Protein AF-A0A662P876-F1 (afdb_monomer_lite)

Sequence (263 aa):
MKDHISAIRQDYERQLATLKQAKESEEEARALAERDFVRLTTEVMEAKATFEGRSPAEAARTVEDIMGSHLWKALSEQVKSYLTTAEQIYTVLLTEGEERPDYSLVGMELCKALEAEINRILVEPFCRYLNGNKGEFLKINQTGENRGRPSYFTYLAMVVDRKNFPEVTSLTLGQYHFILKRTLEGEYALKEYSNFLDEVCSASNVTIGSSFLKKLETVTKKYRNTIAHQSAMNREEFDHMRKLIFGGEEALLNSMISTHKSS

Structure (mmCIF, N/CA/C/O backbone):
data_AF-A0A662P876-F1
#
_entry.id   AF-A0A662P876-F1
#
loop_
_atom_site.group_PDB
_atom_site.id
_atom_site.type_symbol
_atom_site.label_atom_id
_atom_site.label_alt_id
_atom_site.label_comp_id
_atom_site.label_asym_id
_atom_site.label_entity_id
_atom_site.label_seq_id
_atom_site.pdbx_PDB_ins_code
_atom_site.Cartn_x
_atom_site.Cartn_y
_atom_site.Cartn_z
_atom_site.occupancy
_atom_site.B_iso_or_equiv
_atom_site.auth_seq_id
_atom_site.auth_comp_id
_atom_site.auth_asym_id
_atom_site.auth_atom_id
_atom_site.pdbx_PDB_model_num
ATOM 1 N N . MET A 1 1 ? -3.471 49.674 32.781 1.00 48.75 1 MET A N 1
ATOM 2 C CA . MET A 1 1 ? -4.644 49.028 32.137 1.00 48.75 1 MET A CA 1
ATOM 3 C C . MET A 1 1 ? -4.605 49.144 30.608 1.00 48.75 1 MET A C 1
ATOM 5 O O . MET A 1 1 ? -4.758 48.122 29.958 1.00 48.75 1 MET A O 1
ATOM 9 N N . LYS A 1 2 ? -4.314 50.322 30.021 1.00 50.22 2 LYS A N 1
ATOM 10 C CA . LYS A 1 2 ? -4.110 50.473 28.560 1.00 50.22 2 LYS A CA 1
ATOM 11 C C . LYS A 1 2 ? -2.922 49.664 28.000 1.00 50.22 2 LYS A C 1
ATOM 13 O O . LYS A 1 2 ? -3.072 49.042 26.955 1.00 50.22 2 LYS A O 1
ATOM 18 N N . ASP A 1 3 ? -1.806 49.582 28.725 1.00 54.81 3 ASP A N 1
ATOM 19 C CA . ASP A 1 3 ? -0.600 48.880 28.236 1.00 54.81 3 ASP A CA 1
ATOM 20 C C . ASP A 1 3 ? -0.749 47.354 28.204 1.00 54.81 3 ASP A C 1
ATOM 22 O O . ASP A 1 3 ? -0.220 46.687 27.320 1.00 54.81 3 ASP A O 1
ATOM 26 N N . HIS A 1 4 ? -1.544 46.798 29.121 1.00 41.62 4 HIS A N 1
ATOM 27 C CA . HIS A 1 4 ? -1.803 45.359 29.182 1.00 41.62 4 HIS A CA 1
ATOM 28 C C . HIS A 1 4 ? -2.693 44.892 28.020 1.00 41.62 4 HIS A C 1
ATOM 30 O O . HIS A 1 4 ? -2.435 43.860 27.411 1.00 41.62 4 HIS A O 1
ATOM 36 N N . ILE A 1 5 ? -3.689 45.703 27.646 1.00 49.78 5 ILE A N 1
ATOM 37 C CA . ILE A 1 5 ? -4.560 45.440 26.490 1.00 49.78 5 ILE A CA 1
ATOM 38 C C . ILE A 1 5 ? -3.773 45.555 25.174 1.00 49.78 5 ILE A C 1
ATOM 40 O O . ILE A 1 5 ? -4.002 44.773 24.255 1.00 49.78 5 ILE A O 1
ATOM 44 N N . SER A 1 6 ? -2.816 46.486 25.089 1.00 59.62 6 SER A N 1
ATOM 45 C CA . SER A 1 6 ? -1.930 46.629 23.925 1.00 59.62 6 SER A CA 1
ATOM 46 C C . SER A 1 6 ? -1.015 45.411 23.738 1.00 59.62 6 SER A C 1
ATOM 48 O O . SER A 1 6 ? -0.908 44.882 22.632 1.00 59.62 6 SER A O 1
ATOM 50 N N . ALA A 1 7 ? -0.421 44.911 24.828 1.00 59.97 7 ALA A N 1
ATOM 51 C CA . ALA A 1 7 ? 0.435 43.725 24.803 1.00 59.97 7 ALA A CA 1
ATOM 52 C C . ALA A 1 7 ? -0.332 42.455 24.396 1.00 59.97 7 ALA A C 1
ATOM 54 O O . ALA A 1 7 ? 0.147 41.688 23.564 1.00 59.97 7 ALA A O 1
ATOM 55 N N . ILE A 1 8 ? -1.553 42.272 24.914 1.00 56.12 8 ILE A N 1
ATOM 56 C CA . ILE A 1 8 ? -2.432 41.157 24.527 1.00 56.12 8 ILE A CA 1
ATOM 57 C C . ILE A 1 8 ? -2.781 41.233 23.036 1.00 56.12 8 ILE A C 1
ATOM 59 O O . ILE A 1 8 ? -2.779 40.218 22.345 1.00 56.12 8 ILE A O 1
ATOM 63 N N . ARG A 1 9 ? -3.045 42.435 22.513 1.00 57.75 9 ARG A N 1
ATOM 64 C CA . ARG A 1 9 ? -3.394 42.632 21.102 1.00 57.75 9 ARG A CA 1
ATOM 65 C C . ARG A 1 9 ? -2.226 42.316 20.164 1.00 57.75 9 ARG A C 1
ATOM 67 O O . ARG A 1 9 ? -2.436 41.649 19.158 1.00 57.75 9 ARG A O 1
ATOM 74 N N . GLN A 1 10 ? -1.007 42.721 20.523 1.00 68.81 10 GLN A N 1
ATOM 75 C CA . GLN A 1 10 ? 0.201 42.390 19.757 1.00 68.81 10 GLN A CA 1
ATOM 76 C C . GLN A 1 10 ? 0.523 40.892 19.769 1.00 68.81 10 GLN A C 1
ATOM 78 O O . GLN A 1 10 ? 0.950 40.351 18.748 1.00 68.81 10 GLN A O 1
ATOM 83 N N . ASP A 1 11 ? 0.316 40.214 20.899 1.00 67.06 11 ASP A N 1
ATOM 84 C CA . ASP A 1 11 ? 0.520 38.765 20.986 1.00 67.06 11 ASP A CA 1
ATOM 85 C C . ASP A 1 11 ? -0.506 38.006 20.130 1.00 67.06 11 ASP A C 1
ATOM 87 O O . ASP A 1 11 ? -0.157 37.103 19.369 1.00 67.06 11 ASP A O 1
ATOM 91 N N . TYR A 1 12 ? -1.762 38.458 20.146 1.00 54.19 12 TYR A N 1
ATOM 92 C CA . TYR A 1 12 ? -2.828 37.896 19.318 1.00 54.19 12 TYR A CA 1
ATOM 93 C C . TYR A 1 12 ? -2.579 38.098 17.813 1.00 54.19 12 TYR A C 1
ATOM 95 O O . TYR A 1 12 ? -2.787 37.189 17.009 1.00 54.19 12 TYR A O 1
ATOM 103 N N . GLU A 1 13 ? -2.084 39.274 17.418 1.00 71.06 13 GLU A N 1
ATOM 104 C CA . GLU A 1 13 ? -1.706 39.570 16.031 1.00 71.06 13 GLU A CA 1
ATOM 105 C C . GLU A 1 13 ? -0.525 38.708 15.557 1.00 71.06 13 GLU A C 1
ATOM 107 O O . GLU A 1 13 ? -0.545 38.224 14.421 1.00 71.06 13 GLU A O 1
ATOM 112 N N . ARG A 1 14 ? 0.458 38.429 16.427 1.00 73.38 14 ARG A N 1
ATOM 113 C CA . ARG A 1 14 ? 1.539 37.475 16.124 1.00 73.38 14 ARG A CA 1
ATOM 114 C C . ARG A 1 14 ? 1.018 36.061 15.924 1.00 73.38 14 ARG A C 1
ATOM 116 O O . ARG A 1 14 ? 1.361 35.440 14.924 1.00 73.38 14 ARG A O 1
ATOM 123 N N . GLN A 1 15 ? 0.174 35.567 16.826 1.00 59.97 15 GLN A N 1
ATOM 124 C CA . GLN A 1 15 ? -0.386 34.217 16.721 1.00 59.97 15 GLN A CA 1
ATOM 125 C C . GLN A 1 15 ? -1.222 34.047 15.443 1.00 59.97 15 GLN A C 1
ATOM 127 O O . GLN A 1 15 ? -1.111 33.029 14.759 1.00 59.97 15 GLN A O 1
ATOM 132 N N . LEU A 1 16 ? -2.000 35.067 15.063 1.00 57.34 16 LEU A N 1
ATOM 133 C CA . LEU A 1 16 ? -2.739 35.088 13.798 1.00 57.34 16 LEU A CA 1
ATOM 134 C C . LEU A 1 16 ? -1.817 35.075 12.574 1.00 57.34 16 LEU A C 1
ATOM 136 O O . LEU A 1 16 ? -2.132 34.401 11.592 1.00 57.34 16 LEU A O 1
ATOM 140 N N . ALA A 1 17 ? -0.694 35.793 12.615 1.00 70.56 17 ALA A N 1
ATOM 141 C CA . ALA A 1 17 ? 0.291 35.771 11.537 1.00 70.56 17 ALA A CA 1
ATOM 142 C C . ALA A 1 17 ? 0.932 34.382 11.394 1.00 70.56 17 ALA A C 1
ATOM 144 O O . ALA A 1 17 ? 0.985 33.851 10.287 1.00 70.56 17 ALA A O 1
ATOM 145 N N . THR A 1 18 ? 1.320 33.747 12.504 1.00 72.44 18 THR A N 1
ATOM 146 C CA . THR A 1 18 ? 1.886 32.388 12.504 1.00 72.44 18 THR A CA 1
ATOM 147 C C . THR A 1 18 ? 0.893 31.352 11.969 1.00 72.44 18 THR A C 1
ATOM 149 O O . THR A 1 18 ? 1.264 30.494 11.172 1.00 72.44 18 THR A O 1
ATOM 152 N N . LEU A 1 19 ? -0.386 31.451 12.346 1.00 53.31 19 LEU A N 1
ATOM 153 C CA . LEU A 1 19 ? -1.440 30.553 11.859 1.00 53.31 19 LEU A CA 1
ATOM 154 C C . LEU A 1 19 ? -1.731 30.726 10.364 1.00 53.31 19 LEU A C 1
ATOM 156 O O . LEU A 1 19 ? -1.982 29.738 9.675 1.00 53.31 19 LEU A O 1
ATOM 160 N N . LYS A 1 20 ? -1.698 31.961 9.852 1.00 63.50 20 LYS A N 1
ATOM 161 C CA . LYS A 1 20 ? -1.848 32.223 8.412 1.00 63.50 20 LYS A CA 1
ATOM 162 C C . LYS A 1 20 ? -0.691 31.628 7.619 1.00 63.50 20 LYS A C 1
ATOM 164 O O . LYS A 1 20 ? -0.937 30.920 6.652 1.00 63.50 20 LYS A O 1
ATOM 169 N N . GLN A 1 21 ? 0.533 31.826 8.096 1.00 70.69 21 GLN A N 1
ATOM 170 C CA . GLN A 1 21 ? 1.737 31.317 7.447 1.00 70.69 21 GLN A CA 1
ATOM 171 C C . GLN A 1 21 ? 1.781 29.779 7.432 1.00 70.69 21 GLN A C 1
ATOM 173 O O . GLN A 1 21 ? 2.143 29.173 6.427 1.00 70.69 21 GLN A O 1
ATOM 178 N N . ALA A 1 22 ? 1.335 29.132 8.516 1.00 57.97 22 ALA A N 1
ATOM 179 C CA . ALA A 1 22 ? 1.193 27.677 8.567 1.00 57.97 22 ALA A CA 1
ATOM 180 C C . ALA A 1 22 ? 0.131 27.156 7.579 1.00 57.97 22 ALA A C 1
ATOM 182 O O . ALA A 1 22 ? 0.349 26.143 6.921 1.00 57.97 22 ALA A O 1
ATOM 183 N N . LYS A 1 23 ? -0.997 27.866 7.438 1.00 58.56 23 LYS A N 1
ATOM 184 C CA . LYS A 1 23 ? -2.071 27.507 6.498 1.00 58.56 23 LYS A CA 1
ATOM 185 C C . LYS A 1 23 ? -1.647 27.682 5.036 1.00 58.56 23 LYS A C 1
ATOM 187 O O . LYS A 1 23 ? -1.977 26.835 4.215 1.00 58.56 23 LYS A O 1
ATOM 192 N N . GLU A 1 24 ? -0.923 28.753 4.724 1.00 68.31 24 GLU A N 1
ATOM 193 C CA . GLU A 1 24 ? -0.365 29.003 3.388 1.00 68.31 24 GLU A CA 1
ATOM 194 C C . GLU A 1 24 ? 0.653 27.919 3.009 1.00 68.31 24 GLU A C 1
ATOM 196 O O . GLU A 1 24 ? 0.563 27.353 1.925 1.00 68.31 24 GLU A O 1
ATOM 201 N N . SER A 1 25 ? 1.531 27.525 3.937 1.00 64.56 25 SER A N 1
ATOM 202 C CA . SER A 1 25 ? 2.481 26.424 3.719 1.00 64.56 25 SER A CA 1
ATOM 203 C C . SER A 1 25 ? 1.792 25.071 3.476 1.00 64.56 25 SER A C 1
ATOM 205 O O . SER A 1 25 ? 2.256 24.278 2.656 1.00 64.56 25 SER A O 1
ATOM 207 N N . GLU A 1 26 ? 0.676 24.799 4.156 1.00 58.94 26 GLU A N 1
ATOM 208 C CA . GLU A 1 26 ? -0.110 23.573 3.967 1.00 58.94 26 GLU A CA 1
ATOM 209 C C . GLU A 1 26 ? -0.858 23.566 2.619 1.00 58.94 26 GLU A C 1
ATOM 211 O O . GLU A 1 26 ? -0.918 22.537 1.940 1.00 58.94 26 GLU A O 1
ATOM 216 N N . GLU A 1 27 ? -1.385 24.718 2.192 1.00 58.53 27 GLU A N 1
ATOM 217 C CA . GLU A 1 27 ? -2.019 24.896 0.878 1.00 58.53 27 GLU A CA 1
ATOM 218 C C . GLU A 1 27 ? -1.001 24.785 -0.269 1.00 58.53 27 GLU A C 1
ATOM 220 O O . GLU A 1 27 ? -1.284 24.123 -1.269 1.00 58.53 27 GLU A O 1
ATOM 225 N N . GLU A 1 28 ? 0.206 25.332 -0.107 1.00 59.47 28 GLU A N 1
ATOM 226 C CA . GLU A 1 28 ? 1.309 25.189 -1.066 1.00 59.47 28 GLU A CA 1
ATOM 227 C C . GLU A 1 28 ? 1.786 23.737 -1.192 1.00 59.47 28 GLU A C 1
ATOM 229 O O . GLU A 1 28 ? 1.961 23.239 -2.306 1.00 59.47 28 GLU A O 1
ATOM 234 N N . ALA A 1 29 ? 1.940 23.022 -0.073 1.00 52.31 29 ALA A N 1
ATOM 235 C CA . ALA A 1 29 ? 2.315 21.609 -0.082 1.00 52.31 29 ALA A CA 1
ATOM 236 C C . ALA A 1 29 ? 1.253 20.739 -0.775 1.00 52.31 29 ALA A C 1
ATOM 238 O O . ALA A 1 29 ? 1.586 19.811 -1.518 1.00 52.31 29 ALA A O 1
ATOM 239 N N . ARG A 1 30 ? -0.032 21.057 -0.572 1.00 56.00 30 ARG A N 1
ATOM 240 C CA . ARG A 1 30 ? -1.145 20.370 -1.233 1.00 56.00 30 ARG A CA 1
ATOM 241 C C . ARG A 1 30 ? -1.182 20.655 -2.734 1.00 56.00 30 ARG A C 1
ATOM 243 O O . ARG A 1 30 ? -1.328 19.714 -3.509 1.00 56.00 30 ARG A O 1
ATOM 250 N N . ALA A 1 31 ? -0.992 21.910 -3.140 1.00 50.47 31 ALA A N 1
ATOM 251 C CA . ALA A 1 31 ? -0.936 22.304 -4.547 1.00 50.47 31 ALA A CA 1
ATOM 252 C C . ALA A 1 31 ? 0.266 21.681 -5.278 1.00 50.47 31 ALA A C 1
ATOM 254 O O . ALA A 1 31 ? 0.146 21.277 -6.435 1.00 50.47 31 ALA A O 1
ATOM 255 N N . LEU A 1 32 ? 1.413 21.557 -4.601 1.00 50.00 32 LEU A N 1
ATOM 256 C CA . LEU A 1 32 ? 2.589 20.870 -5.133 1.00 50.00 32 LEU A CA 1
ATOM 257 C C . LEU A 1 32 ? 2.310 19.375 -5.341 1.00 50.00 32 LEU A C 1
ATOM 259 O O . LEU A 1 32 ? 2.558 18.861 -6.427 1.00 50.00 32 LEU A O 1
ATOM 263 N N . ALA A 1 33 ? 1.705 18.706 -4.354 1.00 44.00 33 ALA A N 1
ATOM 264 C CA . ALA A 1 33 ? 1.337 17.294 -4.457 1.00 44.00 33 ALA A CA 1
ATOM 265 C C . ALA A 1 33 ? 0.290 17.024 -5.557 1.00 44.00 33 ALA A C 1
ATOM 267 O O . ALA A 1 33 ? 0.388 16.025 -6.267 1.00 44.00 33 ALA A O 1
ATOM 268 N N . GLU A 1 34 ? -0.691 17.915 -5.732 1.00 44.69 34 GLU A N 1
ATOM 269 C CA . GLU A 1 34 ? -1.668 17.845 -6.830 1.00 44.69 34 GLU A CA 1
ATOM 270 C C . GLU A 1 34 ? -0.995 18.030 -8.192 1.00 44.69 34 GLU A C 1
ATOM 272 O O . GLU A 1 34 ? -1.263 17.278 -9.128 1.00 44.69 34 GLU A O 1
ATOM 277 N N . ARG A 1 35 ? -0.073 18.989 -8.301 1.00 45.84 35 ARG A N 1
ATOM 278 C CA . ARG A 1 35 ? 0.684 19.239 -9.530 1.00 45.84 35 ARG A CA 1
ATOM 279 C C . ARG A 1 35 ? 1.612 18.073 -9.878 1.00 45.84 35 ARG A C 1
ATOM 281 O O . ARG A 1 35 ? 1.701 17.715 -11.051 1.00 45.84 35 ARG A O 1
ATOM 288 N N . ASP A 1 36 ? 2.244 17.461 -8.881 1.00 48.97 36 ASP A N 1
ATOM 289 C CA . ASP A 1 36 ? 3.082 16.271 -9.049 1.00 48.97 36 ASP A CA 1
ATOM 290 C C . ASP A 1 36 ? 2.248 15.052 -9.468 1.00 48.97 36 ASP A C 1
ATOM 292 O O . ASP A 1 36 ? 2.645 14.314 -10.370 1.00 48.97 36 ASP A O 1
ATOM 296 N N . PHE A 1 37 ? 1.057 14.869 -8.886 1.00 44.25 37 PHE A N 1
ATOM 297 C CA . PHE A 1 37 ? 0.120 13.818 -9.289 1.00 44.25 37 PHE A CA 1
ATOM 298 C C . PHE A 1 37 ? -0.364 14.006 -10.729 1.00 44.25 37 PHE A C 1
ATOM 300 O O . PHE A 1 37 ? -0.363 13.048 -11.504 1.00 44.25 37 PHE A O 1
ATOM 307 N N . VAL A 1 38 ? -0.745 15.229 -11.108 1.00 44.66 38 VAL A N 1
ATOM 308 C CA . VAL A 1 38 ? -1.169 15.551 -12.476 1.00 44.66 38 VAL A CA 1
ATOM 309 C C . VAL A 1 38 ? -0.020 15.326 -13.454 1.00 44.66 38 VAL A C 1
ATOM 311 O O . VAL A 1 38 ? -0.234 14.659 -14.457 1.00 44.66 38 VAL A O 1
ATOM 314 N N . ARG A 1 39 ? 1.204 15.779 -13.149 1.00 46.75 39 ARG A N 1
ATOM 315 C CA . ARG A 1 39 ? 2.372 15.557 -14.015 1.00 46.75 39 ARG A CA 1
ATOM 316 C C . ARG A 1 39 ? 2.651 14.067 -14.221 1.00 46.75 39 ARG A C 1
ATOM 318 O O . ARG A 1 39 ? 2.710 13.627 -15.360 1.00 46.75 39 ARG A O 1
ATOM 325 N N . LEU A 1 40 ? 2.736 13.290 -13.139 1.00 49.91 40 LEU A N 1
ATOM 326 C CA . LEU A 1 40 ? 2.970 11.842 -13.209 1.00 49.91 40 LEU A CA 1
ATOM 327 C C . LEU A 1 40 ? 1.848 11.112 -13.960 1.00 49.91 40 LEU A C 1
ATOM 329 O O . LEU A 1 40 ? 2.106 10.164 -14.692 1.00 49.91 40 LEU A O 1
ATOM 333 N N . THR A 1 41 ? 0.595 11.537 -13.792 1.00 48.38 41 THR A N 1
ATOM 334 C CA . THR A 1 41 ? -0.546 10.929 -14.493 1.00 48.38 41 THR A CA 1
ATOM 335 C C . THR A 1 41 ? -0.541 11.288 -15.978 1.00 48.38 41 THR A C 1
ATOM 337 O O . THR A 1 41 ? -0.811 10.419 -16.803 1.00 48.38 41 THR A O 1
ATOM 340 N N . THR A 1 42 ? -0.177 12.524 -16.327 1.00 43.38 42 THR A N 1
ATOM 341 C CA . THR A 1 42 ? -0.011 12.980 -17.712 1.00 43.38 42 THR A CA 1
ATOM 342 C C . THR A 1 42 ? 1.156 12.272 -18.392 1.00 43.38 42 THR A C 1
ATOM 344 O O . THR A 1 42 ? 0.956 11.733 -19.469 1.00 43.38 42 THR A O 1
ATOM 347 N N . GLU A 1 43 ? 2.316 12.148 -17.746 1.00 48.66 43 GLU A N 1
ATOM 348 C CA . GLU A 1 43 ? 3.467 11.397 -18.273 1.00 48.66 43 GLU A CA 1
ATOM 349 C C . GLU A 1 43 ? 3.124 9.909 -18.476 1.00 48.66 43 GLU A C 1
ATOM 351 O O . GLU A 1 43 ? 3.486 9.319 -19.492 1.00 48.66 43 GLU A O 1
ATOM 356 N N . VAL A 1 44 ? 2.345 9.302 -17.568 1.00 51.81 44 VAL A N 1
ATOM 357 C CA . VAL A 1 44 ? 1.832 7.928 -17.731 1.00 51.81 44 VAL A CA 1
ATOM 358 C C . VAL A 1 44 ? 0.828 7.826 -18.881 1.00 51.81 44 VAL A C 1
ATOM 360 O O . VAL A 1 44 ? 0.828 6.828 -19.599 1.00 51.81 44 VAL A O 1
ATOM 363 N N . MET A 1 45 ? -0.045 8.816 -19.065 1.00 47.97 45 MET A N 1
ATOM 364 C CA . MET A 1 45 ? -1.004 8.840 -20.173 1.00 47.97 45 MET A CA 1
ATOM 365 C C . MET A 1 45 ? -0.327 9.096 -21.522 1.00 47.97 45 MET A C 1
ATOM 367 O O . MET A 1 45 ? -0.712 8.472 -22.505 1.00 47.97 45 MET A O 1
ATOM 371 N N . GLU A 1 46 ? 0.681 9.963 -21.571 1.00 47.66 46 GLU A N 1
ATOM 372 C CA . GLU A 1 46 ? 1.470 10.277 -22.765 1.00 47.66 46 GLU A CA 1
ATOM 373 C C . GLU A 1 46 ? 2.357 9.101 -23.163 1.00 47.66 46 GLU A C 1
ATOM 375 O O . GLU A 1 46 ? 2.357 8.729 -24.335 1.00 47.66 46 GLU A O 1
ATOM 380 N N . ALA A 1 47 ? 2.998 8.438 -22.193 1.00 51.22 47 ALA A N 1
ATOM 381 C CA . ALA A 1 47 ? 3.638 7.148 -22.416 1.00 51.22 47 ALA A CA 1
ATOM 382 C C . ALA A 1 47 ? 2.602 6.139 -22.936 1.00 51.22 47 ALA A C 1
ATOM 384 O O . ALA A 1 47 ? 2.754 5.612 -24.022 1.00 51.22 47 ALA A O 1
ATOM 385 N N . LYS A 1 48 ? 1.455 5.943 -22.276 1.00 48.66 48 LYS A N 1
ATOM 386 C CA . LYS A 1 48 ? 0.404 5.040 -22.794 1.00 48.66 48 LYS A CA 1
ATOM 387 C C . LYS A 1 48 ? -0.092 5.387 -24.207 1.00 48.66 48 LYS A C 1
ATOM 389 O O . LYS A 1 48 ? -0.509 4.478 -24.921 1.00 48.66 48 LYS A O 1
ATOM 394 N N . ALA A 1 49 ? -0.065 6.655 -24.611 1.00 43.50 49 ALA A N 1
ATOM 395 C CA . ALA A 1 49 ? -0.503 7.107 -25.931 1.00 43.50 49 ALA A CA 1
ATOM 396 C C . ALA A 1 49 ? 0.545 6.877 -27.036 1.00 43.50 49 ALA A C 1
ATOM 398 O O . ALA A 1 49 ? 0.169 6.669 -28.186 1.00 43.50 49 ALA A O 1
ATOM 399 N N . THR A 1 50 ? 1.843 6.856 -26.717 1.00 47.81 50 THR A N 1
ATOM 400 C CA . THR A 1 50 ? 2.921 6.532 -27.676 1.00 47.81 50 THR A CA 1
ATOM 401 C C . THR A 1 50 ? 3.144 5.020 -27.862 1.00 47.81 50 THR A C 1
ATOM 403 O O . THR A 1 50 ? 3.967 4.605 -28.673 1.00 47.81 50 THR A O 1
ATOM 406 N N . PHE A 1 51 ? 2.385 4.179 -27.149 1.00 52.78 51 PHE A N 1
ATOM 407 C CA . PHE A 1 51 ? 2.654 2.754 -26.900 1.00 52.78 51 PHE A CA 1
ATOM 408 C C . PHE A 1 51 ? 1.997 1.732 -27.855 1.00 52.78 51 PHE A C 1
ATOM 410 O O . PHE A 1 51 ? 1.960 0.541 -27.536 1.00 52.78 51 PHE A O 1
ATOM 417 N N . GLU A 1 52 ? 1.512 2.118 -29.040 1.00 48.53 52 GLU A N 1
ATOM 418 C CA . GLU A 1 52 ? 0.799 1.208 -29.971 1.00 48.53 52 GLU A CA 1
ATOM 419 C C . GLU A 1 52 ? 1.666 0.085 -30.615 1.00 48.53 52 GLU A C 1
ATOM 421 O O . GLU A 1 52 ? 1.223 -0.597 -31.536 1.00 48.53 52 GLU A O 1
ATOM 426 N N . GLY A 1 53 ? 2.893 -0.164 -30.135 1.00 51.44 53 GLY A N 1
ATOM 427 C CA . GLY A 1 53 ? 3.861 -1.067 -30.778 1.00 51.44 53 GLY A CA 1
ATOM 428 C C . GLY A 1 53 ? 4.027 -2.489 -30.210 1.00 51.44 53 GLY A C 1
ATOM 429 O O . GLY A 1 53 ? 4.580 -3.338 -30.908 1.00 51.44 53 GLY A O 1
ATOM 430 N N . ARG A 1 54 ? 3.591 -2.800 -28.975 1.00 56.31 54 ARG A N 1
ATOM 431 C CA . ARG A 1 54 ? 3.697 -4.158 -28.375 1.00 56.31 54 ARG A CA 1
ATOM 432 C C . ARG A 1 54 ? 2.454 -4.525 -27.570 1.00 56.31 54 ARG A C 1
ATOM 434 O O . ARG A 1 54 ? 1.886 -3.677 -26.889 1.00 56.31 54 ARG A O 1
ATOM 441 N N . SER A 1 55 ? 2.023 -5.786 -27.659 1.00 66.62 55 SER A N 1
ATOM 442 C CA . SER A 1 55 ? 0.724 -6.218 -27.132 1.00 66.62 55 SER A CA 1
ATOM 443 C C . SER A 1 55 ? 0.714 -6.225 -25.595 1.00 66.62 55 SER A C 1
ATOM 445 O O . SER A 1 55 ? 1.493 -6.970 -24.999 1.00 66.62 55 SER A O 1
ATOM 447 N N . PRO A 1 56 ? -0.213 -5.511 -24.927 1.00 76.19 56 PRO A N 1
ATOM 448 C CA . PRO A 1 56 ? -0.440 -5.627 -23.481 1.00 76.19 56 PRO A CA 1
ATOM 449 C C . PRO A 1 56 ? -0.628 -7.076 -23.001 1.00 76.19 56 PRO A C 1
ATOM 451 O O . PRO A 1 56 ? -0.329 -7.402 -21.855 1.00 76.19 56 PRO A O 1
ATOM 454 N N . ALA A 1 57 ? -1.074 -7.972 -23.889 1.00 83.12 57 ALA A N 1
ATOM 455 C CA . ALA A 1 57 ? -1.205 -9.394 -23.598 1.00 83.12 57 ALA A CA 1
ATOM 456 C C . ALA A 1 57 ? 0.144 -10.092 -23.350 1.00 83.12 57 ALA A C 1
ATOM 458 O O . ALA A 1 57 ? 0.199 -11.035 -22.568 1.00 83.12 57 ALA A O 1
ATOM 459 N N . GLU A 1 58 ? 1.232 -9.658 -23.992 1.00 85.56 58 GLU A N 1
ATOM 460 C CA . GLU A 1 58 ? 2.575 -10.203 -23.745 1.00 85.56 58 GLU A CA 1
ATOM 461 C C . GLU A 1 58 ? 3.095 -9.789 -22.373 1.00 85.56 58 GLU A C 1
ATOM 463 O O . GLU A 1 58 ? 3.536 -10.643 -21.613 1.00 85.56 58 GLU A O 1
ATOM 468 N N . ALA A 1 59 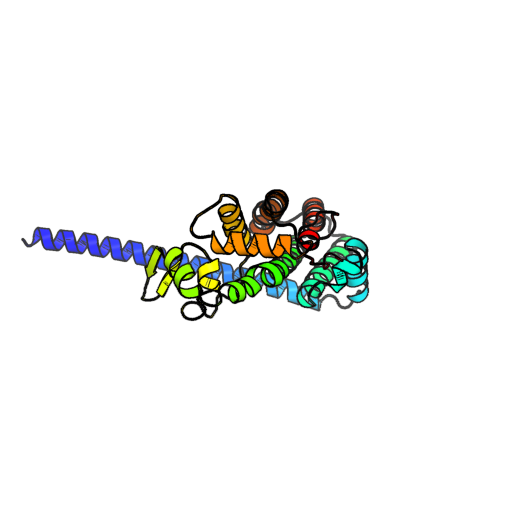? 2.965 -8.507 -22.026 1.00 87.81 59 ALA A N 1
ATOM 469 C CA . ALA A 1 59 ? 3.345 -8.001 -20.711 1.00 87.81 59 ALA A CA 1
ATOM 470 C C . ALA A 1 59 ? 2.554 -8.693 -19.588 1.00 87.81 59 ALA A C 1
ATOM 472 O O . ALA A 1 59 ? 3.136 -9.118 -18.592 1.00 87.81 59 ALA A O 1
ATOM 473 N N . ALA A 1 60 ? 1.244 -8.883 -19.778 1.00 90.00 60 ALA A N 1
ATOM 474 C CA . ALA A 1 60 ? 0.404 -9.608 -18.829 1.00 90.00 60 ALA A CA 1
ATOM 475 C C . ALA A 1 60 ? 0.865 -11.064 -18.644 1.00 90.00 60 ALA A C 1
ATOM 477 O O . ALA A 1 60 ? 0.952 -11.530 -17.510 1.00 90.00 60 ALA A O 1
ATOM 478 N N . ARG A 1 61 ? 1.216 -11.761 -19.738 1.00 91.62 61 ARG A N 1
ATOM 479 C CA . ARG A 1 61 ? 1.779 -13.121 -19.675 1.00 91.62 61 ARG A CA 1
ATOM 480 C C . ARG A 1 61 ? 3.100 -13.158 -18.913 1.00 91.62 61 ARG A C 1
ATOM 482 O O . ARG A 1 61 ? 3.255 -14.003 -18.045 1.00 91.62 61 ARG A O 1
ATOM 489 N N . THR A 1 62 ? 4.009 -12.216 -19.162 1.00 91.88 62 THR A N 1
ATOM 490 C CA . THR A 1 62 ? 5.283 -12.135 -18.431 1.00 91.88 62 THR A CA 1
ATOM 491 C C . THR A 1 62 ? 5.067 -11.968 -16.927 1.00 91.88 62 THR A C 1
ATOM 493 O O . THR A 1 62 ? 5.718 -12.641 -16.130 1.00 91.88 62 THR A O 1
ATOM 496 N N . VAL A 1 63 ? 4.145 -11.092 -16.514 1.00 92.50 63 VAL A N 1
ATOM 497 C CA . VAL A 1 63 ? 3.823 -10.924 -15.088 1.00 92.50 63 VAL A CA 1
ATOM 498 C C . VAL A 1 63 ? 3.200 -12.199 -14.516 1.00 92.50 63 VAL A C 1
ATOM 500 O O . VAL A 1 63 ? 3.582 -12.622 -13.424 1.00 92.50 63 VAL A O 1
ATOM 503 N N . GLU A 1 64 ? 2.274 -12.824 -15.249 1.00 94.00 64 GLU A N 1
ATOM 504 C CA . GLU A 1 64 ? 1.655 -14.090 -14.852 1.00 94.00 64 GLU A CA 1
ATOM 505 C C . GLU A 1 64 ? 2.694 -15.204 -14.668 1.00 94.00 64 GLU A C 1
ATOM 507 O O . GLU A 1 64 ? 2.635 -15.917 -13.667 1.00 94.00 64 GLU A O 1
ATOM 512 N N . ASP A 1 65 ? 3.666 -15.323 -15.571 1.00 93.06 65 ASP A N 1
ATOM 513 C CA . ASP A 1 65 ? 4.732 -16.326 -15.499 1.00 93.06 65 ASP A CA 1
ATOM 514 C C . ASP A 1 65 ? 5.638 -16.112 -14.276 1.00 93.06 65 ASP A C 1
ATOM 516 O O . ASP A 1 65 ? 6.043 -17.072 -13.622 1.00 93.06 65 ASP A O 1
ATOM 520 N N . ILE A 1 66 ? 5.924 -14.853 -13.929 1.00 91.81 66 ILE A N 1
ATOM 521 C CA . ILE A 1 66 ? 6.765 -14.493 -12.777 1.00 91.81 66 ILE A CA 1
ATOM 522 C C . ILE A 1 66 ? 6.054 -14.763 -11.451 1.00 91.81 66 ILE A C 1
ATOM 524 O O . ILE A 1 66 ? 6.657 -15.304 -10.527 1.00 91.81 66 ILE A O 1
ATOM 528 N N . MET A 1 67 ? 4.788 -14.357 -11.334 1.00 90.38 67 MET A N 1
ATOM 529 C CA . MET A 1 67 ? 4.012 -14.534 -10.100 1.00 90.38 67 MET A CA 1
ATOM 530 C C . MET A 1 67 ? 3.455 -15.954 -9.950 1.00 90.38 67 MET A C 1
ATOM 532 O O . MET A 1 67 ? 3.145 -16.399 -8.846 1.00 90.38 67 MET A O 1
ATOM 536 N N . GLY A 1 68 ? 3.271 -16.654 -11.064 1.00 90.50 68 GLY A N 1
ATOM 537 C CA . GLY A 1 68 ? 2.493 -17.877 -11.157 1.00 90.50 68 GLY A CA 1
ATOM 538 C C . GLY A 1 68 ? 0.993 -17.609 -11.340 1.00 90.50 68 GLY A C 1
ATOM 539 O O . GLY A 1 68 ? 0.376 -16.788 -10.652 1.00 90.50 68 GLY A O 1
ATOM 540 N N . SER A 1 69 ? 0.365 -18.396 -12.219 1.00 88.94 69 SER A N 1
ATOM 541 C CA . SER A 1 69 ? -1.044 -18.247 -12.615 1.00 88.94 69 SER A CA 1
ATOM 542 C C . SER A 1 69 ? -2.049 -18.234 -11.465 1.00 88.94 69 SER A C 1
ATOM 544 O O . SER A 1 69 ? -3.103 -17.610 -11.574 1.00 88.94 69 SER A O 1
ATOM 546 N N . HIS A 1 70 ? -1.769 -18.942 -10.368 1.00 86.50 70 HIS A N 1
ATOM 547 C CA . HIS A 1 70 ? -2.684 -18.997 -9.227 1.00 86.50 70 HIS A CA 1
ATOM 548 C C . HIS A 1 70 ? -2.781 -17.642 -8.510 1.00 86.50 70 HIS A C 1
ATOM 550 O O . HIS A 1 70 ? -3.889 -17.190 -8.221 1.00 86.50 70 HIS A O 1
ATOM 556 N N . LEU A 1 71 ? -1.644 -16.971 -8.290 1.00 87.50 71 LEU A N 1
ATOM 557 C CA . LEU A 1 71 ? -1.599 -15.637 -7.694 1.00 87.50 71 LEU A CA 1
ATOM 558 C C . LEU A 1 71 ? -2.163 -14.605 -8.656 1.00 87.50 71 LEU A C 1
ATOM 560 O O . LEU A 1 71 ? -3.027 -13.822 -8.272 1.00 87.50 71 LEU A O 1
ATOM 564 N N . TRP A 1 72 ? -1.748 -14.666 -9.923 1.00 92.38 72 TRP A N 1
ATOM 565 C CA . TRP A 1 72 ? -2.236 -13.764 -10.961 1.00 92.38 72 TRP A CA 1
ATOM 566 C C . TRP A 1 72 ? -3.766 -13.740 -11.029 1.00 92.38 72 TRP A C 1
ATOM 568 O O . TRP A 1 72 ? -4.373 -12.672 -11.007 1.00 92.38 72 TRP A O 1
ATOM 578 N N . LYS A 1 73 ? -4.417 -14.909 -11.027 1.00 91.44 73 LYS A N 1
ATOM 579 C CA . LYS A 1 73 ? -5.885 -15.013 -11.076 1.00 91.44 73 LYS A CA 1
ATOM 580 C C . LYS A 1 73 ? -6.588 -14.450 -9.839 1.00 91.44 73 LYS A C 1
ATOM 582 O O . LYS A 1 73 ? -7.733 -14.026 -9.968 1.00 91.44 73 LYS A O 1
ATOM 587 N N . ALA A 1 74 ? -5.931 -14.446 -8.680 1.00 89.00 74 ALA A N 1
ATOM 588 C CA . ALA A 1 74 ? -6.495 -13.942 -7.429 1.00 89.00 74 ALA A CA 1
ATOM 589 C C . ALA A 1 74 ? -6.426 -12.409 -7.293 1.00 89.00 74 ALA A C 1
ATOM 591 O O . ALA A 1 74 ? -7.138 -11.837 -6.463 1.00 89.00 74 ALA A O 1
ATOM 592 N N . LEU A 1 75 ? -5.590 -11.747 -8.102 1.00 90.81 75 LEU A N 1
ATOM 593 C CA . LEU A 1 75 ? -5.488 -10.291 -8.141 1.00 90.81 75 LEU A CA 1
ATOM 594 C C . LEU A 1 75 ? -6.739 -9.656 -8.755 1.00 90.81 75 LEU A C 1
ATOM 596 O O . LEU A 1 75 ? -7.359 -10.198 -9.674 1.00 90.81 75 LEU A O 1
ATOM 600 N N . SER A 1 76 ? -7.064 -8.449 -8.292 1.00 90.56 76 SER A N 1
ATOM 601 C CA . SER A 1 76 ? -8.081 -7.622 -8.944 1.00 90.56 76 SER A CA 1
ATOM 602 C C . SER A 1 76 ? -7.623 -7.143 -10.327 1.00 90.56 76 SER A C 1
ATOM 604 O O . SER A 1 76 ? -6.431 -6.951 -10.571 1.00 90.56 76 SER A O 1
ATOM 606 N N . GLU A 1 77 ? -8.575 -6.879 -11.227 1.00 89.88 77 GLU A N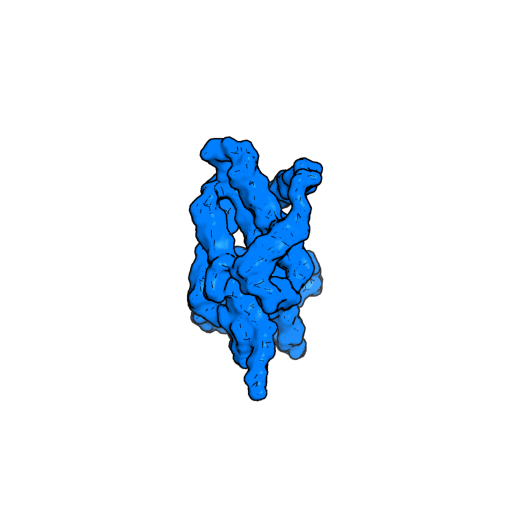 1
ATOM 607 C CA . GLU A 1 77 ? -8.278 -6.360 -12.573 1.00 89.88 77 GLU A CA 1
ATOM 608 C C . GLU A 1 77 ? -7.510 -5.032 -12.539 1.00 89.88 77 GLU A C 1
ATOM 610 O O . GLU A 1 77 ? -6.633 -4.796 -13.368 1.00 89.88 77 GLU A O 1
ATOM 615 N N . GLN A 1 78 ? -7.769 -4.187 -11.536 1.00 90.75 78 GLN A N 1
ATOM 616 C CA . GLN A 1 78 ? -7.024 -2.944 -11.349 1.00 90.75 78 GLN A CA 1
ATOM 617 C C . GLN A 1 78 ? -5.538 -3.212 -11.068 1.00 90.75 78 GLN A C 1
ATOM 619 O O . GLN A 1 78 ? -4.670 -2.590 -11.679 1.00 90.75 78 GLN A O 1
ATOM 624 N N . VAL A 1 79 ? -5.231 -4.164 -10.182 1.00 93.44 79 VAL A N 1
ATOM 625 C CA . VAL A 1 79 ? -3.846 -4.533 -9.856 1.00 93.44 79 VAL A CA 1
ATOM 626 C C . VAL A 1 79 ? -3.162 -5.176 -11.061 1.00 93.44 79 VAL A C 1
ATOM 628 O O . VAL A 1 79 ? -2.047 -4.782 -11.402 1.00 93.44 79 VAL A O 1
ATOM 631 N N . LYS A 1 80 ? -3.846 -6.086 -11.769 1.00 93.31 80 LYS A N 1
ATOM 632 C CA . LYS A 1 80 ? -3.343 -6.672 -13.024 1.00 93.31 80 LYS A CA 1
ATOM 633 C C . LYS A 1 80 ? -3.011 -5.597 -14.055 1.00 93.31 80 LYS A C 1
ATOM 635 O O . LYS A 1 80 ? -1.958 -5.666 -14.688 1.00 93.31 80 LYS A O 1
ATOM 640 N N . SER A 1 81 ? -3.868 -4.585 -14.197 1.00 89.88 81 SER A N 1
ATOM 641 C CA . SER A 1 81 ? -3.646 -3.471 -15.120 1.00 89.88 81 SER A CA 1
ATOM 642 C C . SER A 1 81 ? -2.396 -2.665 -14.762 1.00 89.88 81 SER A C 1
ATOM 644 O O . SER A 1 81 ? -1.634 -2.319 -15.667 1.00 89.88 81 SER A O 1
ATOM 646 N N . TYR A 1 82 ? -2.166 -2.366 -13.479 1.00 92.06 82 TYR A N 1
ATOM 647 C CA . TYR A 1 82 ? -0.968 -1.643 -13.039 1.00 92.06 82 TYR A CA 1
ATOM 648 C C . TYR A 1 82 ? 0.310 -2.454 -13.281 1.00 92.06 82 TYR A C 1
ATOM 650 O O . TYR A 1 82 ? 1.261 -1.935 -13.861 1.00 92.06 82 TYR A O 1
ATOM 658 N N . LEU A 1 83 ? 0.317 -3.740 -12.916 1.00 93.94 83 LEU A N 1
ATOM 659 C CA . LEU A 1 83 ? 1.476 -4.611 -13.135 1.00 93.94 83 LEU A CA 1
ATOM 660 C C . LEU A 1 83 ? 1.782 -4.799 -14.627 1.00 93.94 83 LEU A C 1
ATOM 662 O O . LEU A 1 83 ? 2.936 -4.705 -15.033 1.00 93.94 83 LEU A O 1
ATOM 666 N N . THR A 1 84 ? 0.749 -4.998 -15.451 1.00 91.00 84 THR A N 1
ATOM 667 C CA . THR A 1 84 ? 0.890 -5.117 -16.913 1.00 91.00 84 THR A CA 1
ATOM 668 C C . THR A 1 84 ? 1.458 -3.836 -17.514 1.00 91.00 84 THR A C 1
ATOM 670 O O . THR A 1 84 ? 2.370 -3.893 -18.333 1.00 91.00 84 THR A O 1
ATOM 673 N N . THR A 1 85 ? 0.953 -2.676 -17.080 1.00 86.69 85 THR A N 1
ATOM 674 C CA . THR A 1 85 ? 1.449 -1.366 -17.530 1.00 86.69 85 THR A CA 1
ATOM 675 C C . THR A 1 85 ? 2.924 -1.201 -17.167 1.00 86.69 85 THR A C 1
ATOM 677 O O . THR A 1 85 ? 3.727 -0.839 -18.024 1.00 86.69 85 THR A O 1
ATOM 680 N N . ALA A 1 86 ? 3.297 -1.511 -15.923 1.00 90.44 86 ALA A N 1
ATOM 681 C CA . ALA A 1 86 ? 4.681 -1.439 -15.470 1.00 90.44 86 ALA A CA 1
ATOM 682 C C . ALA A 1 86 ? 5.600 -2.343 -16.310 1.00 90.44 86 ALA A C 1
ATOM 684 O O . ALA A 1 86 ? 6.633 -1.894 -16.801 1.00 90.44 86 ALA A O 1
ATOM 685 N N . GLU A 1 87 ? 5.211 -3.597 -16.538 1.00 90.44 87 GLU A N 1
ATOM 686 C CA . GLU A 1 87 ? 6.017 -4.541 -17.320 1.00 90.44 87 GLU A CA 1
ATOM 687 C C . GLU A 1 87 ? 6.158 -4.118 -18.788 1.00 90.44 87 GLU A C 1
ATOM 689 O O . GLU A 1 87 ? 7.232 -4.245 -19.383 1.00 90.44 87 GLU A O 1
ATOM 694 N N . GLN A 1 88 ? 5.089 -3.570 -19.369 1.00 85.00 88 GLN A N 1
ATOM 695 C CA . GLN A 1 88 ? 5.110 -3.055 -20.732 1.00 85.00 88 GLN A CA 1
ATOM 696 C C . GLN A 1 88 ? 6.099 -1.887 -20.859 1.00 85.00 88 GLN A C 1
ATOM 698 O O . GLN A 1 88 ? 6.951 -1.919 -21.745 1.00 85.00 88 GLN A O 1
ATOM 703 N N . ILE A 1 89 ? 6.039 -0.900 -19.954 1.00 81.44 89 ILE A N 1
ATOM 704 C CA . ILE A 1 89 ? 6.955 0.255 -19.962 1.00 81.44 89 ILE A CA 1
ATOM 705 C C . ILE A 1 89 ? 8.397 -0.199 -19.716 1.00 81.44 89 ILE A C 1
ATOM 707 O O . ILE A 1 89 ? 9.300 0.205 -20.446 1.00 81.44 89 ILE A O 1
ATOM 711 N N . TYR A 1 90 ? 8.619 -1.091 -18.746 1.00 86.31 90 TYR A N 1
ATOM 712 C CA . TYR A 1 90 ? 9.940 -1.656 -18.461 1.00 86.31 90 TYR A CA 1
ATOM 713 C C . TYR A 1 90 ? 10.577 -2.283 -19.705 1.00 86.31 90 TYR A C 1
ATOM 715 O O . TYR A 1 90 ? 11.723 -1.994 -20.045 1.00 86.31 90 TYR A O 1
ATOM 723 N N . THR A 1 91 ? 9.814 -3.111 -20.418 1.00 82.44 91 THR A N 1
ATOM 724 C CA . THR A 1 91 ? 10.293 -3.815 -21.611 1.00 82.44 91 THR A CA 1
ATOM 725 C C . THR A 1 91 ? 10.654 -2.850 -22.744 1.00 82.44 91 THR A C 1
ATOM 727 O O . THR A 1 91 ? 11.592 -3.112 -23.497 1.00 82.44 91 THR A O 1
ATOM 730 N N . VAL A 1 92 ? 9.936 -1.732 -22.872 1.00 75.06 92 VAL A N 1
ATOM 731 C CA . VAL A 1 92 ? 10.237 -0.687 -23.861 1.00 75.06 92 VAL A CA 1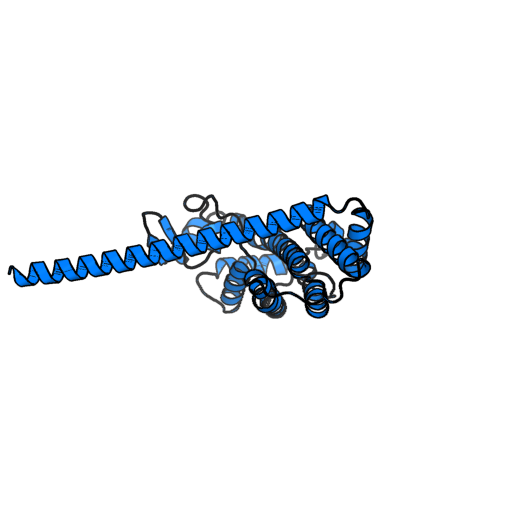
ATOM 732 C C . VAL A 1 92 ? 11.549 0.012 -23.523 1.00 75.06 92 VAL A C 1
ATOM 734 O O . VAL A 1 92 ? 12.443 0.023 -24.371 1.00 75.06 92 VAL A O 1
ATOM 737 N N . LEU A 1 93 ? 11.709 0.475 -22.277 1.00 79.50 93 LEU A N 1
ATOM 738 C CA . LEU A 1 93 ? 12.933 1.137 -21.801 1.00 79.50 93 LEU A CA 1
ATOM 739 C C . LEU A 1 93 ? 14.182 0.262 -21.986 1.00 79.50 93 LEU A C 1
ATOM 741 O O . LEU A 1 93 ? 15.265 0.770 -22.264 1.00 79.50 93 LEU A O 1
ATOM 745 N N . LEU A 1 94 ? 14.038 -1.065 -21.891 1.00 77.88 94 LEU A N 1
ATOM 746 C CA . LEU A 1 94 ? 15.123 -2.004 -22.187 1.00 77.88 94 LEU A CA 1
ATOM 747 C C . LEU A 1 94 ? 15.500 -2.064 -23.674 1.00 77.88 94 LEU A C 1
ATOM 749 O O . LEU A 1 94 ? 16.644 -2.381 -23.993 1.00 77.88 94 LEU A O 1
ATOM 753 N N . THR A 1 95 ? 14.551 -1.827 -24.582 1.00 70.88 95 THR A N 1
ATOM 754 C CA . THR A 1 95 ? 14.757 -1.993 -26.030 1.00 70.88 95 THR A CA 1
ATOM 755 C C . THR A 1 95 ? 15.049 -0.706 -26.790 1.00 70.88 95 THR A C 1
ATOM 757 O O . THR A 1 95 ? 15.676 -0.784 -27.842 1.00 70.88 95 THR A O 1
ATOM 760 N N . GLU A 1 96 ? 14.637 0.456 -26.282 1.00 67.44 96 GLU A N 1
ATOM 761 C CA . GLU A 1 96 ? 14.855 1.748 -26.954 1.00 67.44 96 GLU A CA 1
ATOM 762 C C . GLU A 1 96 ? 16.284 2.295 -26.795 1.00 67.44 96 GLU A C 1
ATOM 764 O O . GLU A 1 96 ? 16.661 3.241 -27.480 1.00 67.44 96 GLU A O 1
ATOM 769 N N . GLY A 1 97 ? 17.125 1.644 -25.983 1.00 56.50 97 GLY A N 1
ATOM 770 C CA . GLY A 1 97 ? 18.573 1.861 -26.004 1.00 56.50 97 GLY A CA 1
ATOM 771 C C . GLY A 1 97 ? 19.035 3.213 -25.455 1.00 56.50 97 GLY A C 1
ATOM 772 O O . GLY A 1 97 ? 20.144 3.638 -25.778 1.00 56.50 97 GLY A O 1
ATOM 773 N N . GLU A 1 98 ? 18.228 3.883 -24.627 1.00 62.56 98 GLU A N 1
ATOM 774 C CA . GLU A 1 98 ? 18.704 5.032 -23.854 1.00 62.56 98 GLU A CA 1
ATOM 775 C C . GLU A 1 98 ? 19.920 4.630 -23.002 1.00 62.56 98 GLU A C 1
ATOM 777 O O . GLU A 1 98 ? 19.937 3.564 -22.383 1.00 62.56 98 GLU A O 1
ATOM 782 N N . GLU A 1 99 ? 20.950 5.482 -22.934 1.00 64.56 99 GLU A N 1
ATOM 783 C CA . GLU A 1 99 ? 22.156 5.169 -22.150 1.00 64.56 99 GLU A CA 1
ATOM 784 C C . GLU A 1 99 ? 21.860 5.055 -20.644 1.00 64.56 99 GLU A C 1
ATOM 786 O O . GLU A 1 99 ? 22.570 4.343 -19.928 1.00 64.56 99 GLU A O 1
ATOM 791 N N . ARG A 1 100 ? 20.833 5.768 -20.147 1.00 72.12 100 ARG A N 1
ATOM 792 C CA . ARG A 1 100 ? 20.429 5.818 -18.729 1.00 72.12 100 ARG A CA 1
ATOM 793 C C . ARG A 1 100 ? 18.918 6.073 -18.562 1.00 72.12 100 ARG A C 1
ATOM 795 O O . ARG A 1 100 ? 18.550 7.169 -18.144 1.00 72.12 100 ARG A O 1
ATOM 802 N N . PRO A 1 101 ? 18.057 5.089 -18.868 1.00 79.88 101 PRO A N 1
ATOM 803 C CA . PRO A 1 101 ? 16.615 5.234 -18.697 1.00 79.88 101 PRO A CA 1
ATOM 804 C C . PRO A 1 101 ? 16.238 5.413 -17.221 1.00 79.88 101 PRO A C 1
ATOM 806 O O . PRO A 1 101 ? 16.824 4.773 -16.340 1.00 79.88 101 PRO A O 1
ATOM 809 N N . ASP A 1 102 ? 15.242 6.263 -16.963 1.00 82.25 102 ASP A N 1
ATOM 810 C CA . ASP A 1 102 ? 14.651 6.464 -15.638 1.00 82.25 102 ASP A CA 1
ATOM 811 C C . ASP A 1 102 ? 13.435 5.548 -15.439 1.00 82.25 102 ASP A C 1
ATOM 813 O O . ASP A 1 102 ? 12.411 5.662 -16.114 1.00 82.25 102 ASP A O 1
ATOM 817 N N . TYR A 1 103 ? 13.533 4.644 -14.466 1.00 84.38 103 TYR A N 1
ATOM 818 C CA . TYR A 1 103 ? 12.490 3.670 -14.149 1.00 84.38 103 TYR A CA 1
ATOM 819 C C . TYR A 1 103 ? 11.486 4.171 -13.099 1.00 84.38 103 TYR A C 1
ATOM 821 O O . TYR A 1 103 ? 10.624 3.406 -12.661 1.00 84.38 103 TYR A O 1
ATOM 829 N N . SER A 1 104 ? 11.553 5.440 -12.688 1.00 82.88 104 SER A N 1
ATOM 830 C CA . SER A 1 104 ? 10.716 6.005 -11.618 1.00 82.88 104 SER A CA 1
ATOM 831 C C . SER A 1 104 ? 9.222 5.893 -11.913 1.00 82.88 104 SER A C 1
ATOM 833 O O . SER A 1 104 ? 8.439 5.514 -11.037 1.00 82.88 104 SER A O 1
ATOM 835 N N . LEU A 1 105 ? 8.824 6.152 -13.162 1.00 78.19 105 LEU A N 1
ATOM 836 C CA . LEU A 1 105 ? 7.438 6.002 -13.616 1.00 78.19 105 LEU A CA 1
ATOM 837 C C . LEU A 1 105 ? 6.968 4.547 -13.515 1.00 78.19 105 LEU A C 1
ATOM 839 O O . LEU A 1 105 ? 5.862 4.272 -13.051 1.00 78.19 105 LEU A O 1
ATOM 843 N N . VAL A 1 106 ? 7.845 3.608 -13.866 1.00 86.69 106 VAL A N 1
ATOM 844 C CA . VAL A 1 106 ? 7.568 2.172 -13.783 1.00 86.69 106 VAL A CA 1
ATOM 845 C C . VAL A 1 106 ? 7.423 1.729 -12.326 1.00 86.69 106 VAL A C 1
ATOM 847 O O . VAL A 1 106 ? 6.474 1.029 -11.967 1.00 86.69 106 VAL A O 1
ATOM 850 N N . GLY A 1 107 ? 8.325 2.188 -11.455 1.00 89.00 107 GLY A N 1
ATOM 851 C CA . GLY A 1 107 ? 8.272 1.938 -10.015 1.00 89.00 107 GLY A CA 1
ATOM 852 C C . GLY A 1 107 ? 7.015 2.511 -9.349 1.00 89.00 107 GLY A C 1
ATOM 853 O O . GLY A 1 107 ? 6.476 1.905 -8.419 1.00 89.00 107 GLY A O 1
ATOM 854 N N . MET A 1 108 ? 6.497 3.642 -9.838 1.00 87.81 108 MET A N 1
ATOM 855 C CA . MET A 1 108 ? 5.247 4.229 -9.347 1.00 87.81 108 MET A CA 1
ATOM 856 C C . MET A 1 108 ? 4.030 3.351 -9.669 1.00 87.81 108 MET A C 1
ATOM 858 O O . MET A 1 108 ? 3.178 3.154 -8.802 1.00 87.81 108 MET A O 1
ATOM 862 N N . GLU A 1 109 ? 3.956 2.768 -10.866 1.00 87.94 109 GLU A N 1
ATOM 863 C CA . GLU A 1 109 ? 2.881 1.827 -11.216 1.00 87.94 109 GLU A CA 1
ATOM 864 C C . GLU A 1 109 ? 2.923 0.570 -10.329 1.00 87.94 109 GLU A C 1
ATOM 866 O O . GLU A 1 109 ? 1.882 0.117 -9.848 1.00 87.94 109 GLU A O 1
ATOM 871 N N . LEU A 1 110 ? 4.120 0.072 -9.986 1.00 94.38 110 LEU A N 1
ATOM 872 C CA . LEU A 1 110 ? 4.257 -1.013 -9.007 1.00 94.38 110 LEU A CA 1
ATOM 873 C C . LEU A 1 110 ? 3.788 -0.604 -7.600 1.00 94.38 110 LEU A C 1
ATOM 875 O O . LEU A 1 110 ? 3.163 -1.406 -6.902 1.00 94.38 110 LEU A O 1
ATOM 879 N N . CYS A 1 111 ? 4.039 0.641 -7.176 1.00 93.75 111 CYS A N 1
ATOM 880 C CA . CYS A 1 111 ? 3.511 1.154 -5.908 1.00 93.75 111 CYS A CA 1
ATOM 881 C C . CYS A 1 111 ? 1.981 1.187 -5.905 1.00 93.75 111 CYS A C 1
ATOM 883 O O . CYS A 1 111 ? 1.373 0.750 -4.930 1.00 93.75 111 CYS A O 1
ATOM 885 N N . LYS A 1 112 ? 1.363 1.678 -6.987 1.00 91.19 112 LYS A N 1
ATOM 886 C CA . LYS A 1 112 ? -0.101 1.728 -7.131 1.00 91.19 112 LYS A CA 1
ATOM 887 C C . LYS A 1 112 ? -0.718 0.332 -7.091 1.00 91.19 112 LYS A C 1
ATOM 889 O O . LYS A 1 112 ? -1.743 0.149 -6.439 1.00 91.19 112 LYS A O 1
ATOM 894 N N . ALA A 1 113 ? -0.079 -0.651 -7.729 1.00 94.00 113 ALA A N 1
ATOM 895 C CA . ALA A 1 113 ? -0.488 -2.053 -7.662 1.00 94.00 113 ALA A CA 1
ATOM 896 C C . ALA A 1 113 ? -0.510 -2.569 -6.213 1.00 94.00 113 ALA A C 1
ATOM 898 O O . ALA A 1 113 ? -1.522 -3.101 -5.756 1.00 94.00 113 ALA A O 1
ATOM 899 N N . LEU A 1 114 ? 0.584 -2.363 -5.473 1.00 95.69 114 LEU A N 1
ATOM 900 C CA . LEU A 1 114 ? 0.687 -2.783 -4.076 1.00 95.69 114 LEU A CA 1
ATOM 901 C C . LEU A 1 114 ? -0.331 -2.062 -3.178 1.00 95.69 114 LEU A C 1
ATOM 903 O O . LEU A 1 114 ? -0.961 -2.687 -2.329 1.00 95.69 114 LEU A O 1
ATOM 907 N N . GLU A 1 115 ? -0.502 -0.756 -3.370 1.00 95.06 115 GLU A N 1
ATOM 908 C CA . GLU A 1 115 ? -1.432 0.068 -2.602 1.00 95.06 115 GLU A CA 1
ATOM 909 C C . GLU A 1 115 ? -2.883 -0.362 -2.815 1.00 95.06 115 GLU A C 1
ATOM 911 O O . GLU A 1 115 ? -3.626 -0.532 -1.847 1.00 95.06 115 GLU A O 1
ATOM 916 N N . ALA A 1 116 ? -3.280 -0.583 -4.070 1.00 93.56 116 ALA A N 1
ATOM 917 C CA . ALA A 1 116 ? -4.616 -1.055 -4.408 1.00 93.56 116 ALA A CA 1
ATOM 918 C C . ALA A 1 116 ? -4.911 -2.408 -3.743 1.00 93.56 116 ALA A C 1
ATOM 920 O O . ALA A 1 116 ? -5.979 -2.584 -3.154 1.00 93.56 116 ALA A O 1
ATOM 921 N N . GLU A 1 117 ? -3.949 -3.334 -3.760 1.00 94.12 117 GLU A N 1
ATOM 922 C CA . GLU A 1 117 ? -4.144 -4.657 -3.167 1.00 94.12 117 GLU A CA 1
ATOM 923 C C . GLU A 1 117 ? -4.197 -4.615 -1.632 1.00 94.12 117 GLU A C 1
ATOM 925 O O . GLU A 1 117 ? -5.090 -5.220 -1.034 1.00 94.12 117 GLU A O 1
ATOM 930 N N . ILE A 1 118 ? -3.324 -3.833 -0.982 1.00 95.25 118 ILE A N 1
ATOM 931 C CA . ILE A 1 118 ? -3.383 -3.596 0.471 1.00 95.25 118 ILE A CA 1
ATOM 932 C C . ILE A 1 118 ? -4.751 -3.040 0.864 1.00 95.25 118 ILE A C 1
ATOM 934 O O . ILE A 1 118 ? -5.365 -3.517 1.818 1.00 95.25 118 ILE A O 1
ATOM 938 N N . ASN A 1 119 ? -5.255 -2.043 0.134 1.00 94.88 119 ASN A N 1
ATOM 939 C CA . ASN A 1 119 ? -6.541 -1.439 0.459 1.00 94.88 119 ASN A CA 1
ATOM 940 C C . ASN A 1 119 ? -7.691 -2.436 0.324 1.00 94.88 119 ASN A C 1
ATOM 942 O O . ASN A 1 119 ? -8.522 -2.541 1.229 1.00 94.88 119 ASN A O 1
ATOM 946 N N . ARG A 1 120 ? -7.698 -3.210 -0.763 1.00 92.81 120 ARG A N 1
ATOM 947 C CA . ARG A 1 120 ? -8.717 -4.225 -1.042 1.00 92.81 120 ARG A CA 1
ATOM 948 C C . ARG A 1 120 ? -8.773 -5.316 0.028 1.00 92.81 120 ARG A C 1
ATOM 950 O O . ARG A 1 120 ? -9.860 -5.771 0.374 1.00 92.81 120 ARG A O 1
ATOM 957 N N . ILE A 1 121 ? -7.619 -5.755 0.531 1.00 92.06 121 ILE A N 1
ATOM 958 C CA . ILE A 1 121 ? -7.526 -6.925 1.418 1.00 92.06 121 ILE A CA 1
ATOM 959 C C . ILE A 1 121 ? -7.519 -6.528 2.897 1.00 92.06 121 ILE A C 1
ATOM 961 O O . ILE A 1 121 ? -8.113 -7.220 3.720 1.00 92.06 121 ILE A O 1
ATOM 965 N N . LEU A 1 122 ? -6.876 -5.415 3.252 1.00 94.12 122 LEU A N 1
ATOM 966 C CA . LEU A 1 122 ? -6.531 -5.103 4.644 1.00 94.12 122 LEU A CA 1
ATOM 967 C C . LEU A 1 122 ? -7.168 -3.812 5.172 1.00 94.12 122 LEU A C 1
ATOM 969 O O . LEU A 1 122 ? -7.130 -3.585 6.380 1.00 94.12 122 LEU A O 1
ATOM 973 N N . VAL A 1 123 ? -7.746 -2.962 4.317 1.00 94.06 123 VAL A N 1
ATOM 974 C CA . VAL A 1 123 ? -8.336 -1.674 4.738 1.00 94.06 123 VAL A CA 1
ATOM 975 C C . VAL A 1 123 ? -9.850 -1.671 4.559 1.00 94.06 123 VAL A C 1
ATOM 977 O O . VAL A 1 123 ? -10.593 -1.406 5.506 1.00 94.06 123 VAL A O 1
ATOM 980 N N . GLU A 1 124 ? -10.334 -2.001 3.363 1.00 92.81 124 GLU A N 1
ATOM 981 C CA . GLU A 1 124 ? -11.767 -2.041 3.083 1.00 92.81 124 GLU A CA 1
ATOM 982 C C . GLU A 1 124 ? -12.498 -3.078 3.957 1.00 92.81 124 GLU A C 1
ATOM 984 O O . GLU A 1 124 ? -13.526 -2.725 4.552 1.00 92.81 124 GLU A O 1
ATOM 989 N N . PRO A 1 125 ? -11.991 -4.318 4.130 1.00 93.19 125 PRO A N 1
ATOM 990 C CA . PRO A 1 125 ? -12.664 -5.301 4.972 1.00 93.19 125 PRO A CA 1
ATOM 991 C C . PRO A 1 125 ? -12.646 -4.917 6.453 1.00 93.19 125 PRO A C 1
ATOM 993 O O . PRO A 1 125 ? -13.619 -5.191 7.151 1.00 93.19 125 PRO A O 1
ATOM 996 N N . PHE A 1 126 ? -11.622 -4.197 6.924 1.00 94.50 126 PHE A N 1
ATOM 997 C CA . PHE A 1 126 ? -11.571 -3.712 8.306 1.00 94.50 126 PHE A CA 1
ATOM 998 C C . PHE A 1 126 ? -12.737 -2.769 8.637 1.00 94.50 126 PHE A C 1
ATOM 1000 O O . PHE A 1 126 ? -13.343 -2.858 9.705 1.00 94.50 126 PHE A O 1
ATOM 1007 N N . CYS A 1 127 ? -13.130 -1.910 7.692 1.00 89.75 127 CYS A N 1
ATOM 1008 C CA . CYS A 1 127 ? -14.299 -1.047 7.872 1.00 89.75 127 CYS A CA 1
ATOM 1009 C C . CYS A 1 127 ? -15.585 -1.854 8.117 1.00 89.75 127 CYS A C 1
ATOM 1011 O O . CYS A 1 127 ? -16.477 -1.382 8.823 1.00 89.75 127 CYS A O 1
ATOM 1013 N N . ARG A 1 128 ? -15.683 -3.056 7.532 1.00 89.88 128 ARG A N 1
ATOM 1014 C CA . ARG A 1 128 ? -16.805 -3.986 7.726 1.00 89.88 128 ARG A CA 1
ATOM 1015 C C . ARG A 1 128 ? -16.650 -4.799 9.011 1.00 89.88 128 ARG A C 1
ATOM 1017 O O . ARG A 1 128 ? -17.652 -5.058 9.662 1.00 89.88 128 ARG A O 1
ATOM 1024 N N . TYR A 1 129 ? -15.423 -5.162 9.383 1.00 93.12 129 TYR A N 1
ATOM 1025 C CA . TYR A 1 129 ? -15.108 -5.854 10.637 1.00 93.12 129 TYR A CA 1
ATOM 1026 C C . TYR A 1 129 ? -15.563 -5.052 11.867 1.00 93.12 129 TYR A C 1
ATOM 1028 O O . TYR A 1 129 ? -16.140 -5.612 12.791 1.00 93.12 129 TYR A O 1
ATOM 1036 N N . LEU A 1 130 ? -15.427 -3.722 11.842 1.00 91.19 130 LEU A N 1
ATOM 1037 C CA . LEU A 1 130 ? -15.853 -2.828 12.930 1.00 91.19 130 LEU A CA 1
ATOM 1038 C C . LEU A 1 130 ? -17.382 -2.734 13.158 1.00 91.19 130 LEU A C 1
ATOM 1040 O O . LEU A 1 130 ? -17.834 -1.828 13.870 1.00 91.19 130 LEU A O 1
ATOM 1044 N N . ASN A 1 131 ? -18.210 -3.591 12.553 1.00 71.81 131 ASN A N 1
ATOM 1045 C CA . ASN A 1 131 ? -19.667 -3.467 12.611 1.00 71.81 131 ASN A CA 1
ATOM 1046 C C . ASN A 1 131 ? -20.177 -3.516 14.070 1.00 71.81 131 ASN A C 1
ATOM 1048 O O . ASN A 1 131 ? -20.004 -4.508 14.766 1.00 71.81 131 ASN A O 1
ATOM 1052 N N . GLY A 1 132 ? -20.781 -2.418 14.542 1.00 69.69 132 GLY A N 1
ATOM 1053 C CA . GLY A 1 132 ? -21.196 -2.207 15.941 1.00 69.69 132 GLY A CA 1
ATOM 1054 C C . GLY A 1 132 ? -20.192 -1.429 16.808 1.00 69.69 132 GLY A C 1
ATOM 1055 O O . GLY A 1 132 ? -20.609 -0.576 17.589 1.00 69.69 132 GLY A O 1
ATOM 1056 N N . ASN A 1 133 ? -18.884 -1.608 16.594 1.00 84.50 133 ASN A N 1
ATOM 1057 C CA . ASN A 1 133 ? -17.813 -1.008 17.415 1.00 84.50 133 ASN A CA 1
ATOM 1058 C C . ASN A 1 133 ? -17.152 0.231 16.789 1.00 84.50 133 ASN A C 1
ATOM 1060 O O . ASN A 1 133 ? -16.291 0.867 17.400 1.00 84.50 133 ASN A O 1
ATOM 1064 N N . LYS A 1 134 ? -17.582 0.636 15.587 1.00 90.56 134 LYS A N 1
ATOM 1065 C CA . LYS A 1 134 ? -17.074 1.826 14.884 1.00 90.56 134 LYS A CA 1
ATOM 1066 C C . LYS A 1 134 ? -16.995 3.072 15.776 1.00 90.56 134 LYS A C 1
ATOM 1068 O O . LYS A 1 134 ? -16.004 3.792 15.731 1.00 90.56 134 LYS A O 1
ATOM 1073 N N . GLY A 1 135 ? -18.028 3.344 16.574 1.00 90.31 135 GLY A N 1
ATOM 1074 C CA . GLY A 1 135 ? -18.064 4.534 17.430 1.00 90.31 135 GLY A CA 1
ATOM 1075 C C . GLY A 1 135 ? -16.984 4.534 18.514 1.00 90.31 135 GLY A C 1
ATOM 1076 O O . GLY A 1 135 ? -16.423 5.583 18.815 1.00 90.31 135 GLY A O 1
ATOM 1077 N N . GLU A 1 136 ? -16.674 3.370 19.079 1.00 91.88 136 GLU A N 1
ATOM 1078 C CA . GLU A 1 136 ? -15.621 3.218 20.085 1.00 91.88 136 GLU A CA 1
ATOM 1079 C C . GLU A 1 136 ? -14.232 3.352 19.459 1.00 91.88 136 GLU A C 1
ATOM 1081 O O . GLU A 1 136 ? -13.423 4.146 19.937 1.00 91.88 136 GLU A O 1
ATOM 1086 N N . PHE A 1 137 ? -13.999 2.683 18.326 1.00 93.94 137 PHE A N 1
ATOM 1087 C CA . PHE A 1 137 ? -12.750 2.803 17.574 1.00 93.94 137 PHE A CA 1
ATOM 1088 C C . PHE A 1 137 ? -12.418 4.263 17.226 1.00 93.94 137 PHE A C 1
ATOM 1090 O O . PHE A 1 137 ? -11.289 4.717 17.438 1.00 93.94 137 PHE A O 1
ATOM 1097 N N . LEU A 1 138 ? -13.411 5.020 16.740 1.00 93.88 138 LEU A N 1
ATOM 1098 C CA . LEU A 1 138 ? -13.242 6.436 16.413 1.00 93.88 138 LEU A CA 1
ATOM 1099 C C . LEU A 1 138 ? -12.943 7.284 17.653 1.00 93.88 138 LEU A C 1
ATOM 1101 O O . LEU A 1 138 ? -12.063 8.135 17.587 1.00 93.88 138 LEU A O 1
ATOM 1105 N N . LYS A 1 139 ? -13.615 7.038 18.785 1.00 92.88 139 LYS A N 1
ATOM 1106 C CA . LYS A 1 139 ? -13.348 7.758 20.043 1.00 92.88 139 LYS A CA 1
ATOM 1107 C C . LYS A 1 139 ? -11.923 7.531 20.539 1.00 92.88 139 LYS A C 1
ATOM 1109 O O . LYS A 1 139 ? -11.258 8.493 20.900 1.00 92.88 139 LYS A O 1
ATOM 1114 N N . ILE A 1 140 ? -11.447 6.285 20.524 1.00 92.31 140 ILE A N 1
ATOM 1115 C CA . ILE A 1 140 ? -10.085 5.937 20.960 1.00 92.31 140 ILE A CA 1
ATOM 1116 C C . ILE A 1 140 ? -9.031 6.612 20.070 1.00 92.31 140 ILE A C 1
ATOM 1118 O O . ILE A 1 140 ? -7.981 7.023 20.555 1.00 92.31 140 ILE A O 1
ATOM 1122 N N . ASN A 1 141 ? -9.307 6.741 18.770 1.00 93.25 141 ASN A N 1
ATOM 1123 C CA . ASN A 1 141 ? -8.384 7.355 17.816 1.00 93.25 141 ASN A CA 1
ATOM 1124 C C . ASN A 1 141 ? -8.490 8.889 17.745 1.00 93.25 141 ASN A C 1
ATOM 1126 O O . ASN A 1 141 ? -7.665 9.513 17.069 1.00 93.25 141 ASN A O 1
ATOM 1130 N N . GLN A 1 142 ? -9.491 9.506 18.382 1.00 93.88 142 GLN A N 1
ATOM 1131 C CA . GLN A 1 142 ? -9.711 10.950 18.329 1.00 93.88 142 GLN A CA 1
ATOM 1132 C C . GLN A 1 142 ? -8.739 11.683 19.260 1.00 93.88 142 GLN A C 1
ATOM 1134 O O . GLN A 1 142 ? -8.660 11.406 20.452 1.00 93.88 142 GLN A O 1
ATOM 1139 N N . THR A 1 143 ? -8.016 12.660 18.716 1.00 91.69 143 THR A N 1
ATOM 1140 C CA . THR A 1 143 ? -7.046 13.491 19.454 1.00 91.69 143 THR A CA 1
ATOM 1141 C C . THR A 1 143 ? -7.553 14.897 19.736 1.00 91.69 143 THR A C 1
ATOM 1143 O O . THR A 1 143 ? -6.958 15.626 20.524 1.00 91.69 143 THR A O 1
ATOM 1146 N N . GLY A 1 144 ? -8.655 15.289 19.101 1.00 89.06 144 GLY A N 1
ATOM 1147 C CA . GLY A 1 144 ? -9.273 16.593 19.278 1.00 89.06 144 GLY A CA 1
ATOM 1148 C C . GLY A 1 144 ? -10.267 16.889 18.169 1.00 89.06 144 GLY A C 1
ATOM 1149 O O . GLY A 1 144 ? -10.755 15.981 17.492 1.00 89.06 144 GLY A O 1
ATOM 1150 N N . GLU A 1 145 ? -10.552 18.170 17.969 1.00 88.62 145 GLU A N 1
ATOM 1151 C CA . GLU A 1 145 ? -11.409 18.661 16.894 1.00 88.62 145 GLU A CA 1
ATOM 1152 C C . GLU A 1 145 ? -10.808 19.930 16.294 1.00 88.62 145 GLU A C 1
ATOM 1154 O O . GLU A 1 145 ? -10.322 20.803 17.013 1.00 88.62 145 GLU A O 1
ATOM 1159 N N . ASN A 1 146 ? -10.849 20.047 14.968 1.00 80.69 146 ASN A N 1
ATOM 1160 C CA . ASN A 1 146 ? -10.429 21.242 14.248 1.00 80.69 146 ASN A CA 1
ATOM 1161 C C . ASN A 1 146 ? -11.522 21.647 13.252 1.00 80.69 146 ASN A C 1
ATOM 1163 O O . ASN A 1 146 ? -11.973 20.831 12.448 1.00 80.69 146 ASN A O 1
ATOM 1167 N N . ARG A 1 147 ? -11.974 22.907 13.315 1.00 84.19 147 ARG A N 1
ATOM 1168 C CA . ARG A 1 147 ? -13.079 23.451 12.493 1.00 84.19 147 ARG A CA 1
ATOM 1169 C C . ARG A 1 147 ? -14.346 22.572 12.502 1.00 84.19 147 ARG A C 1
ATOM 1171 O O . ARG A 1 147 ? -15.007 22.423 11.478 1.00 84.19 147 ARG A O 1
ATOM 1178 N N . GLY A 1 148 ? -14.668 21.976 13.652 1.00 82.25 148 GLY A N 1
ATOM 1179 C CA . GLY A 1 148 ? -15.846 21.117 13.825 1.00 82.25 148 GLY A CA 1
ATOM 1180 C C . GLY A 1 148 ? -15.727 19.718 13.212 1.00 82.25 148 GLY A C 1
ATOM 1181 O O . GLY A 1 148 ? -16.734 19.023 13.110 1.00 82.25 148 GLY A O 1
ATOM 1182 N N . ARG A 1 149 ? -14.524 19.296 12.794 1.00 85.25 149 ARG A N 1
ATOM 1183 C CA . ARG A 1 149 ? -14.236 17.917 12.372 1.00 85.25 149 ARG A CA 1
ATOM 1184 C C . ARG A 1 149 ? -13.309 17.229 13.379 1.00 85.25 149 ARG A C 1
ATOM 1186 O O . ARG A 1 149 ? -12.398 17.894 13.881 1.00 85.25 149 ARG A O 1
ATOM 1193 N N . PRO A 1 150 ? -13.482 15.923 13.646 1.00 89.56 150 PRO A N 1
ATOM 1194 C CA . PRO A 1 150 ? -12.558 15.168 14.483 1.00 89.56 150 PRO A CA 1
ATOM 1195 C C . PRO A 1 150 ? -11.135 15.218 13.928 1.00 89.56 150 PRO A C 1
ATOM 1197 O O . PRO A 1 150 ? -10.921 15.060 12.730 1.00 89.56 150 PRO A O 1
ATOM 1200 N N . SER A 1 151 ? -10.158 15.416 14.803 1.00 90.25 151 SER A N 1
ATOM 1201 C CA . SER A 1 151 ? -8.757 15.141 14.509 1.00 90.25 151 SER A CA 1
ATOM 1202 C C . SER A 1 151 ? -8.465 13.713 14.937 1.00 90.25 151 SER A C 1
ATOM 1204 O O . SER A 1 151 ? -8.758 13.341 16.076 1.00 90.25 151 SER A O 1
ATOM 1206 N N . TYR A 1 152 ? -7.887 12.922 14.039 1.00 89.06 152 TYR A N 1
ATOM 1207 C CA . TYR A 1 152 ? -7.518 11.546 14.323 1.00 89.06 152 TYR A CA 1
ATOM 1208 C C . TYR A 1 152 ? -6.014 11.378 14.378 1.00 89.06 152 TYR A C 1
ATOM 1210 O O . TYR A 1 152 ? -5.255 11.973 13.618 1.00 89.06 152 TYR A O 1
ATOM 1218 N N . PHE A 1 153 ? -5.595 10.505 15.275 1.00 85.81 153 PHE A N 1
ATOM 1219 C CA . PHE A 1 153 ? -4.215 10.085 15.393 1.00 85.81 153 PHE A CA 1
ATOM 1220 C C . PHE A 1 153 ? -3.734 9.195 14.239 1.00 85.81 153 PHE A C 1
ATOM 1222 O O . PHE A 1 153 ? -2.537 9.131 13.954 1.00 85.81 153 PHE A O 1
ATOM 1229 N N . THR A 1 154 ? -4.655 8.477 13.592 1.00 88.81 154 THR A N 1
ATOM 1230 C CA . THR A 1 154 ? -4.354 7.535 12.511 1.00 88.81 154 THR A CA 1
ATOM 1231 C C . THR A 1 154 ? -5.202 7.839 11.282 1.00 88.81 154 THR A C 1
ATOM 1233 O O . THR A 1 154 ? -6.388 8.155 11.384 1.00 88.81 154 THR A O 1
ATOM 1236 N N . TYR A 1 155 ? -4.610 7.679 10.096 1.00 89.81 155 TYR A N 1
ATOM 1237 C CA . TYR A 1 155 ? -5.348 7.779 8.832 1.00 89.81 155 TYR A CA 1
ATOM 1238 C C . TYR A 1 155 ? -6.412 6.681 8.692 1.00 89.81 155 TYR A C 1
ATOM 1240 O O . TYR A 1 155 ? -7.414 6.881 8.013 1.00 89.81 155 TYR A O 1
ATOM 1248 N N . LEU A 1 156 ? -6.248 5.547 9.382 1.00 93.94 156 LEU A N 1
ATOM 1249 C CA . LEU A 1 156 ? -7.235 4.468 9.399 1.00 93.94 156 LEU A CA 1
ATOM 1250 C C . LEU A 1 156 ? -8.578 4.939 9.978 1.00 93.94 156 LEU A C 1
ATOM 1252 O O . LEU A 1 156 ? -9.629 4.614 9.433 1.00 93.94 156 LEU A O 1
ATOM 1256 N N . ALA A 1 157 ? -8.560 5.757 11.034 1.00 93.81 157 ALA A N 1
ATOM 1257 C CA . ALA A 1 157 ? -9.777 6.345 11.591 1.00 93.81 157 ALA A CA 1
ATOM 1258 C C . ALA A 1 157 ? -10.457 7.330 10.630 1.00 93.81 157 ALA A C 1
ATOM 1260 O O . ALA A 1 157 ? -11.684 7.346 10.561 1.00 93.81 157 ALA A O 1
ATOM 1261 N N . MET A 1 158 ? -9.688 8.067 9.821 1.00 93.25 158 MET A N 1
ATOM 1262 C CA . MET A 1 158 ? -10.250 8.909 8.757 1.00 93.25 158 MET A CA 1
ATOM 1263 C C . MET A 1 158 ? -10.956 8.064 7.687 1.00 93.25 158 MET A C 1
ATOM 1265 O O . MET A 1 158 ? -12.069 8.402 7.302 1.00 93.25 158 MET A O 1
ATOM 1269 N N . VAL A 1 159 ? -10.365 6.933 7.273 1.00 93.25 159 VAL A N 1
ATOM 1270 C CA . VAL A 1 159 ? -10.996 5.993 6.321 1.00 93.25 159 VAL A CA 1
ATOM 1271 C C . VAL A 1 159 ? -12.301 5.405 6.878 1.00 93.25 159 VAL A C 1
ATOM 1273 O O . VAL A 1 159 ? -13.290 5.229 6.158 1.00 93.25 159 VAL A O 1
ATOM 1276 N N . VAL A 1 160 ? -12.330 5.113 8.180 1.00 93.69 160 VAL A N 1
ATOM 1277 C CA . VAL A 1 160 ? -13.518 4.588 8.866 1.00 93.69 160 VAL A CA 1
ATOM 1278 C C . VAL A 1 160 ? -14.601 5.665 9.012 1.00 93.69 160 VAL A C 1
ATOM 1280 O O . VAL A 1 160 ? -15.793 5.381 8.822 1.00 93.69 160 VAL A O 1
ATOM 1283 N N . ASP A 1 161 ? -14.233 6.907 9.323 1.00 92.94 161 ASP A N 1
ATOM 1284 C CA . ASP A 1 161 ? -15.157 8.027 9.511 1.00 92.94 161 ASP A CA 1
ATOM 1285 C C . ASP A 1 161 ? -15.579 8.707 8.199 1.00 92.94 161 ASP A C 1
ATOM 1287 O O . ASP A 1 161 ? -15.401 9.906 7.974 1.00 92.94 161 ASP A O 1
ATOM 1291 N N . ARG A 1 162 ? -16.265 7.936 7.352 1.00 89.88 162 ARG A N 1
ATOM 1292 C CA . ARG A 1 162 ? -16.845 8.420 6.087 1.00 89.88 162 ARG A CA 1
ATOM 1293 C C . ARG A 1 162 ? -17.841 9.578 6.237 1.00 89.88 162 ARG A C 1
ATOM 1295 O O . ARG A 1 162 ? -18.208 10.183 5.237 1.00 89.88 162 ARG A O 1
ATOM 1302 N N . LYS A 1 163 ? -18.312 9.881 7.455 1.00 90.19 163 LYS A N 1
ATOM 1303 C CA . LYS A 1 163 ? -19.222 11.010 7.694 1.00 90.19 163 LYS A CA 1
ATOM 1304 C C . LYS A 1 163 ? -18.456 12.332 7.684 1.00 90.19 163 LYS A C 1
ATOM 1306 O O . LYS A 1 163 ? -18.915 13.281 7.056 1.00 90.19 163 LYS A O 1
ATOM 1311 N N . ASN A 1 164 ? -17.315 12.397 8.371 1.00 89.44 164 ASN A N 1
ATOM 1312 C CA . ASN A 1 164 ? -16.499 13.614 8.426 1.00 89.44 164 ASN A CA 1
ATOM 1313 C C . ASN A 1 164 ? -15.416 13.660 7.332 1.00 89.44 164 ASN A C 1
ATOM 1315 O O . ASN A 1 164 ? -14.974 14.753 6.964 1.00 89.44 164 ASN A O 1
ATOM 1319 N N . PHE A 1 165 ? -15.032 12.501 6.784 1.00 90.12 165 PHE A N 1
ATOM 1320 C CA . PHE A 1 165 ? -13.988 12.340 5.766 1.00 90.12 165 PHE A CA 1
ATOM 1321 C C . PHE A 1 165 ? -14.459 11.490 4.565 1.00 90.12 165 PHE A C 1
ATOM 1323 O O . PHE A 1 165 ? -13.881 10.441 4.293 1.00 90.12 165 PHE A O 1
ATOM 1330 N N . PRO A 1 166 ? -15.496 11.915 3.814 1.00 87.62 166 PRO A N 1
ATOM 1331 C CA . PRO A 1 166 ? -16.053 11.124 2.707 1.00 87.62 166 PRO A CA 1
ATOM 1332 C C . PRO A 1 166 ? -15.056 10.849 1.567 1.00 87.62 166 PRO A C 1
ATOM 1334 O O . PRO A 1 166 ? -15.146 9.809 0.924 1.00 87.62 166 PRO A O 1
ATOM 1337 N N . GLU A 1 167 ? -14.088 11.744 1.354 1.00 87.88 167 GLU A N 1
ATOM 1338 C CA . GLU A 1 167 ? -13.074 11.620 0.293 1.00 87.88 167 GLU A CA 1
ATOM 1339 C C . GLU A 1 167 ? -11.921 10.668 0.656 1.00 87.88 167 GLU A C 1
ATOM 1341 O O . GLU A 1 167 ? -11.161 10.241 -0.211 1.00 87.88 167 GLU A O 1
ATOM 1346 N N . VAL A 1 168 ? -11.758 10.325 1.938 1.00 88.00 168 VAL A N 1
ATOM 1347 C CA . VAL A 1 168 ? -10.668 9.459 2.403 1.00 88.00 168 VAL A CA 1
ATOM 1348 C C . VAL A 1 168 ? -11.183 8.026 2.432 1.00 88.00 168 VAL A C 1
ATOM 1350 O O . VAL A 1 168 ? -11.775 7.580 3.408 1.00 88.00 168 VAL A O 1
ATOM 1353 N N . THR A 1 169 ? -10.996 7.305 1.330 1.00 86.62 169 THR A N 1
ATOM 1354 C CA . THR A 1 169 ? -11.520 5.935 1.163 1.00 86.62 169 THR A CA 1
ATOM 1355 C C . THR A 1 169 ? -10.437 4.860 1.156 1.00 86.62 169 THR A C 1
ATOM 1357 O O . THR A 1 169 ? -10.749 3.680 1.307 1.00 86.62 169 THR A O 1
ATOM 1360 N N . SER A 1 170 ? -9.175 5.266 1.032 1.00 90.94 170 SER A N 1
ATOM 1361 C CA . SER A 1 170 ? -8.010 4.394 0.948 1.00 90.94 170 SER A CA 1
ATOM 1362 C C . SER A 1 170 ? -6.819 4.989 1.699 1.00 90.94 170 SER A C 1
ATOM 1364 O O . SER A 1 170 ? -6.802 6.165 2.071 1.00 90.94 170 SER A O 1
ATOM 1366 N N . LEU A 1 171 ? -5.816 4.150 1.938 1.00 91.81 171 LEU A N 1
ATOM 1367 C CA . LEU A 1 171 ? -4.530 4.521 2.504 1.00 91.81 171 LEU A CA 1
ATOM 1368 C C . LEU A 1 171 ? -3.447 4.462 1.439 1.00 91.81 171 LEU A C 1
ATOM 1370 O O . LEU A 1 171 ? -3.358 3.490 0.692 1.00 91.81 171 LEU A O 1
ATOM 1374 N N . THR A 1 172 ? -2.559 5.448 1.460 1.00 91.88 172 THR A N 1
ATOM 1375 C CA . THR A 1 172 ? -1.300 5.368 0.721 1.00 91.88 172 THR A CA 1
ATOM 1376 C C . THR A 1 172 ? -0.356 4.336 1.338 1.00 91.88 172 THR A C 1
ATOM 1378 O O . THR A 1 172 ? -0.442 4.056 2.540 1.00 91.88 172 THR A O 1
ATOM 1381 N N . LEU A 1 173 ? 0.625 3.831 0.580 1.00 92.31 173 LEU A N 1
ATOM 1382 C CA . LEU A 1 173 ? 1.644 2.916 1.125 1.00 92.31 173 LEU A CA 1
ATOM 1383 C C . LEU A 1 173 ? 2.348 3.477 2.371 1.00 92.31 173 LEU A C 1
ATOM 1385 O O . LEU A 1 173 ? 2.602 2.744 3.325 1.00 92.31 173 LEU A O 1
ATOM 1389 N N . GLY A 1 174 ? 2.654 4.779 2.379 1.00 91.44 174 GLY A N 1
ATOM 1390 C CA . GLY A 1 174 ? 3.309 5.434 3.514 1.00 91.44 174 GLY A CA 1
ATOM 1391 C C . GLY A 1 174 ? 2.425 5.470 4.763 1.00 91.44 174 GLY A C 1
ATOM 1392 O O . GLY A 1 174 ? 2.896 5.179 5.865 1.00 91.44 174 GLY A O 1
ATOM 1393 N N . GLN A 1 175 ? 1.134 5.769 4.590 1.00 93.94 175 GLN A N 1
ATOM 1394 C CA . GLN A 1 175 ? 0.153 5.753 5.678 1.00 93.94 175 GLN A CA 1
ATOM 1395 C C . GLN A 1 175 ? -0.059 4.333 6.207 1.00 93.94 175 GLN A C 1
ATOM 1397 O O . GLN A 1 175 ? -0.062 4.129 7.421 1.00 93.94 175 GLN A O 1
ATOM 1402 N N . TYR A 1 176 ? -0.172 3.347 5.315 1.00 95.94 176 TYR A N 1
ATOM 1403 C CA . TYR A 1 176 ? -0.319 1.950 5.704 1.00 95.94 176 TYR A CA 1
ATOM 1404 C C . TYR A 1 176 ? 0.912 1.426 6.454 1.00 95.94 176 TYR A C 1
ATOM 1406 O O . TYR A 1 176 ? 0.767 0.835 7.519 1.00 95.94 176 TYR A O 1
ATOM 1414 N N . HIS A 1 177 ? 2.126 1.712 5.971 1.00 95.94 177 HIS A N 1
ATOM 1415 C CA . HIS A 1 177 ? 3.368 1.378 6.677 1.00 95.94 177 HIS A CA 1
ATOM 1416 C C . HIS A 1 177 ? 3.399 1.968 8.093 1.00 95.94 177 HIS A C 1
ATOM 1418 O O . HIS A 1 177 ? 3.740 1.267 9.046 1.00 95.94 177 HIS A O 1
ATOM 1424 N N . PHE A 1 178 ? 3.014 3.239 8.243 1.00 94.38 178 PHE A N 1
ATOM 1425 C CA . PHE A 1 178 ? 2.930 3.885 9.552 1.00 94.38 178 PHE A CA 1
ATOM 1426 C C . PHE A 1 178 ? 1.945 3.167 10.483 1.00 94.38 178 PHE A C 1
ATOM 1428 O O . PHE A 1 178 ? 2.291 2.877 11.625 1.00 94.38 178 PHE A O 1
ATOM 1435 N N . ILE A 1 179 ? 0.745 2.839 9.999 1.00 95.62 179 ILE A N 1
ATOM 1436 C CA . ILE A 1 179 ? -0.276 2.132 10.785 1.00 95.62 179 ILE A CA 1
ATOM 1437 C C . ILE A 1 179 ? 0.197 0.725 11.159 1.00 95.62 179 ILE A C 1
ATOM 1439 O O . ILE A 1 179 ? 0.131 0.347 12.329 1.00 95.62 179 ILE A O 1
ATOM 1443 N N . LEU A 1 180 ? 0.712 -0.042 10.196 1.00 96.62 180 LEU A N 1
ATOM 1444 C CA . LEU A 1 180 ? 1.147 -1.416 10.424 1.00 96.62 180 LEU A CA 1
ATOM 1445 C C . LEU A 1 180 ? 2.289 -1.481 11.440 1.00 96.62 180 LEU A C 1
ATOM 1447 O O . LEU A 1 180 ? 2.236 -2.300 12.354 1.00 96.62 180 LEU A O 1
ATOM 1451 N N . LYS A 1 181 ? 3.284 -0.593 11.328 1.00 96.62 181 LYS A N 1
ATOM 1452 C CA . LYS A 1 181 ? 4.395 -0.520 12.285 1.00 96.62 181 LYS A CA 1
ATOM 1453 C C . LYS A 1 181 ? 3.888 -0.400 13.723 1.00 96.62 181 LYS A C 1
ATOM 1455 O O . LYS A 1 181 ? 4.279 -1.179 14.582 1.00 96.62 181 LYS A O 1
ATOM 1460 N N . ARG A 1 182 ? 2.975 0.538 13.955 1.00 95.75 182 ARG A N 1
ATOM 1461 C CA . ARG A 1 182 ? 2.430 0.846 15.283 1.00 95.75 182 ARG A CA 1
ATOM 1462 C C . ARG A 1 182 ? 1.492 -0.237 15.808 1.00 95.75 182 ARG A C 1
ATOM 1464 O O . ARG A 1 182 ? 1.454 -0.506 17.004 1.00 95.75 182 ARG A O 1
ATOM 1471 N N . THR A 1 183 ? 0.779 -0.895 14.896 1.00 96.56 183 THR A N 1
ATOM 1472 C CA . THR A 1 183 ? -0.033 -2.078 15.208 1.00 96.56 183 THR A CA 1
ATOM 1473 C C . THR A 1 183 ? 0.858 -3.207 15.727 1.00 96.56 183 THR A C 1
ATOM 1475 O O . THR A 1 183 ? 0.595 -3.747 16.795 1.00 96.56 183 THR A O 1
ATOM 1478 N N . LEU A 1 184 ? 1.960 -3.504 15.027 1.00 95.62 184 LEU A N 1
ATOM 1479 C CA . LEU A 1 184 ? 2.919 -4.543 15.426 1.00 95.62 184 LEU A CA 1
ATOM 1480 C C . LEU A 1 184 ? 3.730 -4.176 16.682 1.00 95.62 184 LEU A C 1
ATOM 1482 O O . LEU A 1 184 ? 4.191 -5.065 17.391 1.00 95.62 184 LEU A O 1
ATOM 1486 N N . GLU A 1 185 ? 3.882 -2.885 16.983 1.00 96.06 185 GLU A N 1
ATOM 1487 C CA . GLU A 1 185 ? 4.438 -2.388 18.252 1.00 96.06 185 GLU A CA 1
ATOM 1488 C C . GLU A 1 185 ? 3.437 -2.478 19.426 1.00 96.06 185 GLU A C 1
ATOM 1490 O O . GLU A 1 185 ? 3.801 -2.183 20.565 1.00 96.06 185 GLU A O 1
ATOM 1495 N N . GLY A 1 186 ? 2.196 -2.919 19.182 1.00 93.94 186 GLY A N 1
ATOM 1496 C CA . GLY A 1 186 ? 1.196 -3.177 20.221 1.00 93.94 186 GLY A CA 1
ATOM 1497 C C . GLY A 1 186 ? 0.458 -1.931 20.704 1.00 93.94 186 GLY A C 1
ATOM 1498 O O . GLY A 1 186 ? 0.005 -1.875 21.850 1.00 93.94 186 GLY A O 1
ATOM 1499 N N . GLU A 1 187 ? 0.340 -0.904 19.864 1.00 94.31 187 GLU A N 1
ATOM 1500 C CA . GLU A 1 187 ? -0.296 0.338 20.273 1.00 94.31 187 GLU A CA 1
ATOM 1501 C C . GLU A 1 187 ? -1.800 0.185 20.520 1.00 94.31 187 GLU A C 1
ATOM 1503 O O . GLU A 1 187 ? -2.562 -0.243 19.653 1.00 94.31 187 GLU A O 1
ATOM 1508 N N . TYR A 1 188 ? -2.243 0.617 21.705 1.00 91.19 188 TYR A N 1
ATOM 1509 C CA . TYR A 1 188 ? -3.616 0.425 22.173 1.00 91.19 188 TYR A CA 1
ATOM 1510 C C . TYR A 1 188 ? -4.678 0.960 21.199 1.00 91.19 188 TYR A C 1
ATOM 1512 O O . TYR A 1 188 ? -5.680 0.291 20.956 1.00 91.19 188 TYR A O 1
ATOM 1520 N N . ALA A 1 189 ? -4.441 2.124 20.584 1.00 90.38 189 ALA A N 1
ATOM 1521 C CA . ALA A 1 189 ? -5.380 2.729 19.636 1.00 90.38 189 ALA A CA 1
ATOM 1522 C C . ALA A 1 189 ? -5.613 1.894 18.361 1.00 90.38 189 ALA A C 1
ATOM 1524 O O . ALA A 1 189 ? -6.609 2.092 17.662 1.00 90.38 189 ALA A O 1
ATOM 1525 N N . LEU A 1 190 ? -4.709 0.956 18.070 1.00 94.44 190 LEU A N 1
ATOM 1526 C CA . LEU A 1 190 ? -4.746 0.059 16.918 1.00 94.44 190 LEU A CA 1
ATOM 1527 C C . LEU A 1 190 ? -5.063 -1.389 17.310 1.00 94.44 190 LEU A C 1
ATOM 1529 O O . LEU A 1 190 ? -4.997 -2.271 16.458 1.00 94.44 190 LEU A O 1
ATOM 1533 N N . LYS A 1 191 ? -5.462 -1.650 18.561 1.00 93.88 191 LYS A N 1
ATOM 1534 C CA . LYS A 1 191 ? -5.771 -3.004 19.039 1.00 93.88 191 LYS A CA 1
ATOM 1535 C C . LYS A 1 191 ? -6.841 -3.702 18.196 1.00 93.88 191 LYS A C 1
ATOM 1537 O O . LYS A 1 191 ? -6.651 -4.848 17.812 1.00 93.88 191 LYS A O 1
ATOM 1542 N N . GLU A 1 192 ? -7.924 -3.006 17.852 1.00 94.50 192 GLU A N 1
ATOM 1543 C CA . GLU A 1 192 ? -8.967 -3.571 16.979 1.00 94.50 192 GLU A CA 1
ATOM 1544 C C . GLU A 1 192 ? -8.440 -3.913 15.585 1.00 94.50 192 GLU A C 1
ATOM 1546 O O . GLU A 1 192 ? -8.851 -4.906 14.990 1.00 94.50 192 GLU A O 1
ATOM 1551 N N . TYR A 1 193 ? -7.500 -3.115 15.073 1.00 95.88 193 TYR A N 1
A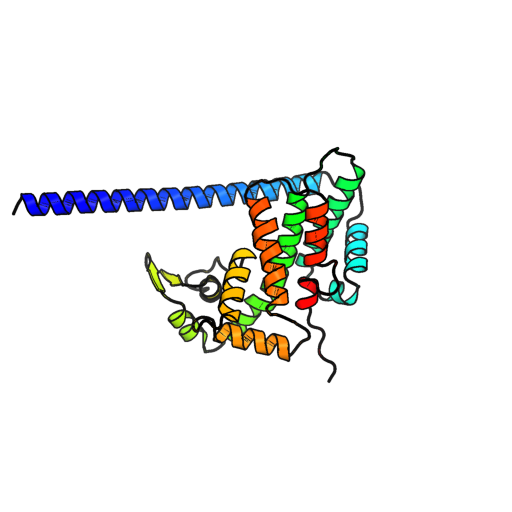TOM 1552 C CA . TYR A 1 193 ? -6.855 -3.414 13.802 1.00 95.88 193 TYR A CA 1
ATOM 1553 C C . TYR A 1 193 ? -5.922 -4.625 13.911 1.00 95.88 193 TYR A C 1
ATOM 1555 O O . TYR A 1 193 ? -5.920 -5.465 13.019 1.00 95.88 193 TYR A O 1
ATOM 1563 N N . SER A 1 194 ? -5.191 -4.759 15.022 1.00 95.81 194 SER A N 1
ATOM 1564 C CA . SER A 1 194 ? -4.381 -5.948 15.314 1.00 95.81 194 SER A CA 1
ATOM 1565 C C . SER A 1 194 ? -5.235 -7.214 15.337 1.00 95.81 194 SER A C 1
ATOM 1567 O O . SER A 1 194 ? -4.914 -8.164 14.633 1.00 95.81 194 SER A O 1
ATOM 1569 N N . ASN A 1 195 ? -6.357 -7.197 16.067 1.00 94.81 195 ASN A N 1
ATOM 1570 C CA . ASN A 1 195 ? -7.280 -8.334 16.142 1.00 94.81 195 ASN A CA 1
ATOM 1571 C C . ASN A 1 195 ? -7.792 -8.728 14.747 1.00 94.81 195 ASN A C 1
ATOM 1573 O O . ASN A 1 195 ? -7.800 -9.902 14.389 1.00 94.81 195 ASN A O 1
ATOM 1577 N N . PHE A 1 196 ? -8.168 -7.737 13.933 1.00 95.31 196 PHE A N 1
ATOM 1578 C CA . PHE A 1 196 ? -8.582 -7.968 12.552 1.00 95.31 196 PHE A CA 1
ATOM 1579 C C . PHE A 1 196 ? -7.476 -8.625 11.710 1.00 95.31 196 PHE A C 1
ATOM 1581 O O . PHE A 1 196 ? -7.746 -9.574 10.973 1.00 95.31 196 PHE A O 1
ATOM 1588 N N . LEU A 1 197 ? -6.229 -8.150 11.807 1.00 95.06 197 LEU A N 1
ATOM 1589 C CA . LEU A 1 197 ? -5.107 -8.750 11.079 1.00 95.06 197 LEU A CA 1
ATOM 1590 C C . LEU A 1 197 ? -4.852 -10.199 11.516 1.00 95.06 197 LEU A C 1
ATOM 1592 O O . LEU A 1 197 ? -4.602 -11.047 10.656 1.00 95.06 197 LEU A O 1
ATOM 1596 N N . ASP A 1 198 ? -4.964 -10.491 12.813 1.00 93.69 198 ASP A N 1
ATOM 1597 C CA . ASP A 1 198 ? -4.821 -11.846 13.355 1.00 93.69 198 ASP A CA 1
ATOM 1598 C C . ASP A 1 198 ? -5.906 -12.789 12.809 1.00 93.69 198 ASP A C 1
ATOM 1600 O O . ASP A 1 198 ? -5.604 -13.921 12.416 1.00 93.69 198 ASP A O 1
ATOM 1604 N N . GLU A 1 199 ? -7.157 -12.325 12.708 1.00 92.50 199 GLU A N 1
ATOM 1605 C CA . GLU A 1 199 ? -8.251 -13.090 12.097 1.00 92.50 199 GLU A CA 1
ATOM 1606 C C . GLU A 1 199 ? -8.003 -13.358 10.609 1.00 92.50 199 GLU A C 1
ATOM 1608 O O . GLU A 1 199 ? -8.149 -14.496 10.154 1.00 92.50 199 GLU A O 1
ATOM 1613 N N . VAL A 1 200 ? -7.568 -12.343 9.855 1.00 90.69 200 VAL A N 1
ATOM 1614 C CA . VAL A 1 200 ? -7.234 -12.488 8.430 1.00 90.69 200 VAL A CA 1
ATOM 1615 C C . VAL A 1 200 ? -6.111 -13.509 8.236 1.00 90.69 200 VAL A C 1
ATOM 1617 O O . VAL A 1 200 ? -6.239 -14.401 7.394 1.00 90.69 200 VAL A O 1
ATOM 1620 N N . CYS A 1 201 ? -5.039 -13.428 9.027 1.00 88.94 201 CYS A N 1
ATOM 1621 C CA . CYS A 1 201 ? -3.905 -14.354 8.935 1.00 88.94 201 CYS A CA 1
ATOM 1622 C C . CYS A 1 201 ? -4.273 -15.777 9.391 1.00 88.94 201 CYS A C 1
ATOM 1624 O O . CYS A 1 201 ? -3.742 -16.762 8.877 1.00 88.94 201 CYS A O 1
ATOM 1626 N N . SER A 1 202 ? -5.209 -15.914 10.333 1.00 87.12 202 SER A N 1
ATOM 1627 C CA . SER A 1 202 ? -5.680 -17.220 10.806 1.00 87.12 202 SER A CA 1
ATOM 1628 C C . SER A 1 202 ? -6.597 -17.905 9.789 1.00 87.12 202 SER A C 1
ATOM 1630 O O . SER A 1 202 ? -6.449 -19.102 9.533 1.00 87.12 202 SER A O 1
ATOM 1632 N N . ALA A 1 203 ? -7.511 -17.147 9.177 1.00 83.56 203 ALA A N 1
ATOM 1633 C CA . ALA A 1 203 ? -8.519 -17.651 8.244 1.00 83.56 203 ALA A CA 1
ATOM 1634 C C . ALA A 1 203 ? -7.989 -17.910 6.821 1.00 83.56 203 ALA A C 1
ATOM 1636 O O . ALA A 1 203 ? -8.675 -18.533 6.007 1.00 83.56 203 ALA A O 1
ATOM 1637 N N . SER A 1 204 ? -6.785 -17.438 6.500 1.00 78.88 204 SER A N 1
ATOM 1638 C CA . SER A 1 204 ? -6.219 -17.511 5.153 1.00 78.88 204 SER A CA 1
ATOM 1639 C C . SER A 1 204 ? -4.724 -17.854 5.168 1.00 78.88 204 SER A C 1
ATOM 1641 O O . SER A 1 204 ? -4.148 -18.169 6.208 1.00 78.88 204 SER A O 1
ATOM 1643 N N . ASN A 1 205 ? -4.096 -17.835 3.992 1.00 78.50 205 ASN A N 1
ATOM 1644 C CA . ASN A 1 205 ? -2.640 -17.923 3.843 1.00 78.50 205 ASN A CA 1
ATOM 1645 C C . ASN A 1 205 ? -1.958 -16.541 3.831 1.00 78.50 205 ASN A C 1
ATOM 1647 O O . ASN A 1 205 ? -0.768 -16.436 3.537 1.00 78.50 205 ASN A O 1
ATOM 1651 N N . VAL A 1 206 ? -2.698 -15.479 4.165 1.00 82.94 206 VAL A N 1
ATOM 1652 C CA . VAL A 1 206 ? -2.146 -14.133 4.323 1.00 82.94 206 VAL A CA 1
ATOM 1653 C C . VAL A 1 206 ? -1.151 -14.116 5.481 1.00 82.94 206 VAL A C 1
ATOM 1655 O O . VAL A 1 206 ? -1.432 -14.618 6.566 1.00 82.94 206 VAL A O 1
ATOM 1658 N N . THR A 1 207 ? 0.017 -13.523 5.249 1.00 87.75 207 THR A N 1
ATOM 1659 C CA . THR A 1 207 ? 1.101 -13.425 6.229 1.00 87.75 207 THR A CA 1
ATOM 1660 C C . THR A 1 207 ? 1.511 -11.967 6.407 1.00 87.75 207 THR A C 1
ATOM 1662 O O . THR A 1 207 ? 2.330 -11.437 5.654 1.00 87.75 207 THR A O 1
ATOM 1665 N N . ILE A 1 208 ? 0.960 -11.314 7.432 1.00 91.06 208 ILE A N 1
ATOM 1666 C CA . ILE A 1 208 ? 1.304 -9.937 7.807 1.00 91.06 208 ILE A CA 1
ATOM 1667 C C . ILE A 1 208 ? 2.091 -9.960 9.118 1.00 91.06 208 ILE A C 1
ATOM 1669 O O . ILE A 1 208 ? 1.610 -10.424 10.143 1.00 91.06 208 ILE A O 1
ATOM 1673 N N . GLY A 1 209 ? 3.323 -9.458 9.093 1.00 91.50 209 GLY A N 1
ATOM 1674 C CA . GLY A 1 209 ? 4.192 -9.431 10.269 1.00 91.50 209 GLY A CA 1
ATOM 1675 C C . GLY A 1 209 ? 5.493 -8.679 10.010 1.00 91.50 209 GLY A C 1
ATOM 1676 O O . GLY A 1 209 ? 5.623 -7.965 9.017 1.00 91.50 209 GLY A O 1
ATOM 1677 N N . SER A 1 210 ? 6.494 -8.857 10.873 1.00 93.06 210 SER A N 1
ATOM 1678 C CA . SER A 1 210 ? 7.746 -8.085 10.814 1.00 93.06 210 SER A CA 1
ATOM 1679 C C . SER A 1 210 ? 8.515 -8.230 9.493 1.00 93.06 210 SER A C 1
ATOM 1681 O O . SER A 1 210 ? 9.142 -7.271 9.049 1.00 93.06 210 SER A O 1
ATOM 1683 N N . SER A 1 211 ? 8.472 -9.401 8.843 1.00 92.75 211 SER A N 1
ATOM 1684 C CA . SER A 1 211 ? 9.086 -9.596 7.514 1.00 92.75 211 SER A CA 1
ATOM 1685 C C . SER A 1 211 ? 8.369 -8.770 6.440 1.00 92.75 211 SER A C 1
ATOM 1687 O O . SER A 1 211 ? 9.010 -8.026 5.695 1.00 92.75 211 SER A O 1
ATOM 1689 N N . PHE A 1 212 ? 7.032 -8.821 6.427 1.00 95.00 212 PHE A N 1
ATOM 1690 C CA . PHE A 1 212 ? 6.197 -8.007 5.544 1.00 95.00 212 PHE A CA 1
ATOM 1691 C C . PHE A 1 212 ? 6.453 -6.511 5.768 1.00 95.00 212 PHE A C 1
ATOM 1693 O O . PHE A 1 212 ? 6.724 -5.780 4.815 1.00 95.00 212 PHE A O 1
ATOM 1700 N N . LEU A 1 213 ? 6.461 -6.064 7.031 1.00 96.12 213 LEU A N 1
ATOM 1701 C CA . LEU A 1 213 ? 6.714 -4.669 7.389 1.00 96.12 213 LEU A CA 1
ATOM 1702 C C . LEU A 1 213 ? 8.075 -4.183 6.874 1.00 96.12 213 LEU A C 1
ATOM 1704 O O . LEU A 1 213 ? 8.137 -3.101 6.306 1.00 96.12 213 LEU A O 1
ATOM 1708 N N . LYS A 1 214 ? 9.151 -4.969 7.010 1.00 95.62 214 LYS A N 1
ATOM 1709 C CA . LYS A 1 214 ? 10.493 -4.589 6.522 1.00 95.62 214 LYS A CA 1
ATOM 1710 C C . LYS A 1 214 ? 10.543 -4.410 5.001 1.00 95.62 214 LYS A C 1
ATOM 1712 O O . LYS A 1 214 ? 11.171 -3.474 4.498 1.00 95.62 214 LYS A O 1
ATOM 1717 N N . LYS A 1 215 ? 9.875 -5.295 4.255 1.00 95.94 215 LYS A N 1
ATOM 1718 C CA . LYS A 1 215 ? 9.777 -5.196 2.789 1.00 95.94 215 LYS A CA 1
ATOM 1719 C C . LYS A 1 215 ? 8.962 -3.966 2.389 1.00 95.94 215 LYS A C 1
ATOM 1721 O O . LYS A 1 215 ? 9.406 -3.185 1.548 1.00 95.94 215 LYS A O 1
ATOM 1726 N N . LEU A 1 216 ? 7.828 -3.739 3.054 1.00 96.25 216 LEU A N 1
ATOM 1727 C CA . LEU A 1 216 ? 6.998 -2.553 2.859 1.00 96.25 216 LEU A CA 1
ATOM 1728 C C . LEU A 1 216 ? 7.747 -1.258 3.222 1.00 96.25 216 LEU A C 1
ATOM 1730 O O . LEU A 1 216 ? 7.644 -0.266 2.504 1.00 96.25 216 LEU A O 1
ATOM 1734 N N . GLU A 1 217 ? 8.530 -1.254 4.300 1.00 95.69 217 GLU A N 1
ATOM 1735 C CA . GLU A 1 217 ? 9.376 -0.129 4.710 1.00 95.69 217 GLU A CA 1
ATOM 1736 C C . GLU A 1 217 ? 10.415 0.195 3.632 1.00 95.69 217 GLU A C 1
ATOM 1738 O O . GLU A 1 217 ? 10.614 1.359 3.289 1.00 95.69 217 GLU A O 1
ATOM 1743 N N . THR A 1 218 ? 11.024 -0.832 3.035 1.00 94.69 218 THR A N 1
ATOM 1744 C CA . THR A 1 218 ? 11.958 -0.653 1.917 1.00 94.69 218 THR A CA 1
ATOM 1745 C C . THR A 1 218 ? 11.250 -0.027 0.715 1.00 94.69 218 THR A C 1
ATOM 1747 O O . THR A 1 218 ? 11.703 0.995 0.203 1.00 94.69 218 THR A O 1
ATOM 1750 N N . VAL A 1 219 ? 10.103 -0.571 0.299 1.00 94.50 219 VAL A N 1
ATOM 1751 C CA . VAL A 1 219 ? 9.309 -0.027 -0.817 1.00 94.50 219 VAL A CA 1
ATOM 1752 C C . VAL A 1 219 ? 8.892 1.425 -0.566 1.00 94.50 219 VAL A C 1
ATOM 1754 O O . VAL A 1 219 ? 9.052 2.276 -1.437 1.00 94.50 219 VAL A O 1
ATOM 1757 N N . THR A 1 220 ? 8.410 1.737 0.634 1.00 91.56 220 THR A N 1
ATOM 1758 C CA . THR A 1 220 ? 7.891 3.069 0.975 1.00 91.56 220 THR A CA 1
ATOM 1759 C C . THR A 1 220 ? 8.993 4.109 1.137 1.00 91.56 220 THR A C 1
ATOM 1761 O O . THR A 1 220 ? 8.943 5.164 0.504 1.00 91.56 220 THR A O 1
ATOM 1764 N N . LYS A 1 221 ? 9.999 3.826 1.969 1.00 87.25 221 LYS A N 1
ATOM 1765 C CA . LYS A 1 221 ? 11.035 4.801 2.324 1.00 87.25 221 LYS A CA 1
ATOM 1766 C C . LYS A 1 221 ? 12.126 4.916 1.271 1.00 87.25 221 LYS A C 1
ATOM 1768 O O . LYS A 1 221 ? 12.555 6.030 1.000 1.00 87.25 221 LYS A O 1
ATOM 1773 N N . LYS A 1 222 ? 12.583 3.793 0.705 1.00 87.06 222 LYS A N 1
ATOM 1774 C CA . LYS A 1 222 ? 13.709 3.786 -0.242 1.00 87.06 222 LYS A CA 1
ATOM 1775 C C . LYS A 1 222 ? 13.268 4.102 -1.665 1.00 87.06 222 LYS A C 1
ATOM 1777 O O . LYS A 1 222 ? 14.001 4.791 -2.361 1.00 87.06 222 LYS A O 1
ATOM 1782 N N . TYR A 1 223 ? 12.105 3.612 -2.095 1.00 87.88 223 TYR A N 1
ATOM 1783 C CA . TYR A 1 223 ? 11.679 3.737 -3.491 1.00 87.88 223 TYR A CA 1
ATOM 1784 C C . TYR A 1 223 ? 10.584 4.782 -3.675 1.00 87.88 223 TYR A C 1
ATOM 1786 O O . TYR A 1 223 ? 10.834 5.811 -4.293 1.00 87.88 223 TYR A O 1
ATOM 1794 N N . ARG A 1 224 ? 9.400 4.597 -3.080 1.00 84.25 224 ARG A N 1
ATOM 1795 C CA . ARG A 1 224 ? 8.259 5.505 -3.282 1.00 84.25 224 ARG A CA 1
ATOM 1796 C C . ARG A 1 224 ? 8.591 6.954 -2.924 1.00 84.25 224 ARG A C 1
ATOM 1798 O O . ARG A 1 224 ? 8.250 7.854 -3.685 1.00 84.25 224 ARG A O 1
ATOM 1805 N N . ASN A 1 225 ? 9.226 7.196 -1.776 1.00 78.50 225 ASN A N 1
ATOM 1806 C CA . ASN A 1 225 ? 9.585 8.558 -1.369 1.00 78.50 225 ASN A CA 1
ATOM 1807 C C . ASN A 1 225 ? 10.658 9.169 -2.276 1.00 78.50 225 ASN A C 1
ATOM 1809 O O . ASN A 1 225 ? 10.558 10.336 -2.628 1.00 78.50 225 ASN A O 1
ATOM 1813 N N . THR A 1 226 ? 11.643 8.377 -2.695 1.00 75.06 226 THR A N 1
ATOM 1814 C CA . THR A 1 226 ? 12.699 8.810 -3.620 1.00 75.06 226 THR A CA 1
ATOM 1815 C C . THR A 1 226 ? 12.120 9.225 -4.974 1.00 75.06 226 THR A C 1
ATOM 1817 O O . THR A 1 226 ? 12.443 10.304 -5.461 1.00 75.06 226 THR A O 1
ATOM 1820 N N . ILE A 1 227 ? 11.173 8.446 -5.513 1.00 74.12 227 ILE A N 1
ATOM 1821 C CA . ILE A 1 227 ? 10.427 8.791 -6.734 1.00 74.12 227 ILE A CA 1
ATOM 1822 C C . ILE A 1 227 ? 9.609 10.076 -6.531 1.00 74.12 227 ILE A C 1
ATOM 1824 O O . ILE A 1 227 ? 9.637 10.975 -7.367 1.00 74.12 227 ILE A O 1
ATOM 1828 N N . ALA A 1 228 ? 8.894 10.193 -5.405 1.00 67.44 228 ALA A N 1
ATOM 1829 C CA . ALA A 1 228 ? 8.078 11.371 -5.100 1.00 67.44 228 ALA A CA 1
ATOM 1830 C C . ALA A 1 228 ? 8.913 12.657 -4.951 1.00 67.44 228 ALA A C 1
ATOM 1832 O O . ALA A 1 228 ? 8.421 13.743 -5.239 1.00 67.44 228 ALA A O 1
ATOM 1833 N N . HIS A 1 229 ? 10.178 12.541 -4.542 1.00 70.12 229 HIS A N 1
ATOM 1834 C CA . HIS A 1 229 ? 11.129 13.651 -4.457 1.00 70.12 229 HIS A CA 1
ATOM 1835 C C . HIS A 1 229 ? 11.998 13.814 -5.721 1.00 70.12 229 HIS A C 1
ATOM 1837 O O . HIS A 1 229 ? 13.020 14.493 -5.667 1.00 70.12 229 HIS A O 1
ATOM 1843 N N . GLN A 1 230 ? 11.555 13.256 -6.858 1.00 65.38 230 GLN A N 1
ATOM 1844 C CA . GLN A 1 230 ? 12.114 13.450 -8.208 1.00 65.38 230 GLN A CA 1
ATOM 1845 C C . GLN A 1 230 ? 13.539 12.914 -8.423 1.00 65.38 230 GLN A C 1
ATOM 1847 O O . GLN A 1 230 ? 14.257 13.380 -9.306 1.00 65.38 230 GLN A O 1
ATOM 1852 N N . SER A 1 231 ? 13.957 11.919 -7.645 1.00 69.94 231 SER A N 1
ATOM 1853 C CA . SER A 1 231 ? 15.207 11.210 -7.916 1.00 69.94 231 SER A CA 1
ATOM 1854 C C . SER A 1 231 ? 14.968 10.103 -8.937 1.00 69.94 231 SER A C 1
ATOM 1856 O O . SER A 1 231 ? 14.100 9.257 -8.722 1.00 69.94 231 SER A O 1
ATOM 1858 N N . ALA A 1 232 ? 15.769 10.094 -10.005 1.00 78.94 232 ALA A N 1
ATOM 1859 C CA . ALA A 1 232 ? 15.735 9.047 -11.019 1.00 78.94 232 ALA A CA 1
ATOM 1860 C C . ALA A 1 232 ? 16.024 7.669 -10.403 1.00 78.94 232 ALA A C 1
ATOM 1862 O O . ALA A 1 232 ? 16.903 7.530 -9.548 1.00 78.94 232 ALA A O 1
ATOM 1863 N N . MET A 1 233 ? 15.303 6.653 -10.869 1.00 84.69 233 MET A N 1
ATOM 1864 C CA . MET A 1 233 ? 15.452 5.265 -10.452 1.00 84.69 233 MET A CA 1
ATOM 1865 C C . MET A 1 233 ? 16.223 4.514 -11.524 1.00 84.69 233 MET A C 1
ATOM 1867 O O . MET A 1 233 ? 15.843 4.527 -12.695 1.00 84.69 233 MET A O 1
ATOM 1871 N N . ASN A 1 234 ? 17.277 3.809 -11.126 1.00 89.00 234 ASN A N 1
ATOM 1872 C CA . ASN A 1 234 ? 18.020 2.960 -12.050 1.00 89.00 234 ASN A CA 1
ATOM 1873 C C . ASN A 1 234 ? 17.411 1.547 -12.156 1.00 89.00 234 ASN A C 1
ATOM 1875 O O . ASN A 1 234 ? 16.528 1.147 -11.394 1.00 89.00 234 ASN A O 1
ATOM 1879 N N . ARG A 1 235 ? 17.919 0.759 -13.108 1.00 89.12 235 ARG A N 1
ATOM 1880 C CA . ARG A 1 235 ? 17.427 -0.599 -13.368 1.00 89.12 235 ARG A CA 1
ATOM 1881 C C . ARG A 1 235 ? 17.568 -1.538 -12.168 1.00 89.12 235 ARG A C 1
ATOM 1883 O O . ARG A 1 235 ? 16.652 -2.306 -11.901 1.00 89.12 235 ARG A O 1
ATOM 1890 N N . GLU A 1 236 ? 18.692 -1.503 -11.454 1.00 91.06 236 GLU A N 1
ATOM 1891 C CA . GLU A 1 236 ? 18.925 -2.396 -10.309 1.00 91.06 236 GLU A CA 1
ATOM 1892 C C . GLU A 1 236 ? 17.941 -2.109 -9.171 1.00 91.06 236 GLU A C 1
ATOM 1894 O O . GLU A 1 236 ? 17.426 -3.022 -8.521 1.00 91.06 236 GLU A O 1
ATOM 1899 N N . GLU A 1 237 ? 17.647 -0.829 -8.950 1.00 91.75 237 GLU A N 1
ATOM 1900 C CA . GLU A 1 237 ? 16.645 -0.379 -7.993 1.00 91.75 237 GLU A CA 1
ATOM 1901 C C . GLU A 1 237 ? 15.247 -0.853 -8.377 1.00 91.75 237 GLU A C 1
ATOM 1903 O O . GLU A 1 237 ? 14.544 -1.404 -7.523 1.00 91.75 237 GLU A O 1
ATOM 1908 N N . PHE A 1 238 ? 14.879 -0.705 -9.653 1.00 91.38 238 PHE A N 1
ATOM 1909 C CA . PHE A 1 238 ? 13.615 -1.205 -10.180 1.00 91.38 238 PHE A CA 1
ATOM 1910 C C . PHE A 1 238 ? 13.507 -2.729 -10.062 1.00 91.38 238 PHE A C 1
ATOM 1912 O O . PHE A 1 238 ? 12.520 -3.234 -9.531 1.00 91.38 238 PHE A O 1
ATOM 1919 N N . ASP A 1 239 ? 14.527 -3.479 -10.480 1.00 92.94 239 ASP A N 1
ATOM 1920 C CA . ASP A 1 239 ? 14.531 -4.944 -10.427 1.00 92.94 239 ASP A CA 1
ATOM 1921 C C . ASP A 1 239 ? 14.439 -5.453 -8.979 1.00 92.94 239 ASP A C 1
ATOM 1923 O O . ASP A 1 239 ? 13.743 -6.435 -8.698 1.00 92.94 239 ASP A O 1
ATOM 1927 N N . HIS A 1 240 ? 15.087 -4.775 -8.028 1.00 95.12 240 HIS A N 1
ATOM 1928 C CA . HIS A 1 240 ? 14.935 -5.092 -6.609 1.00 95.12 240 HIS A CA 1
ATOM 1929 C C . HIS A 1 240 ? 13.513 -4.802 -6.110 1.00 95.12 240 HIS A C 1
ATOM 1931 O O . HIS A 1 240 ? 12.913 -5.641 -5.436 1.00 95.12 240 HIS A O 1
ATOM 1937 N N . MET A 1 241 ? 12.941 -3.653 -6.470 1.00 94.56 241 MET A N 1
ATOM 1938 C CA . MET A 1 241 ? 11.565 -3.296 -6.124 1.00 94.56 241 MET A CA 1
ATOM 1939 C C . MET A 1 241 ? 10.548 -4.286 -6.711 1.00 94.56 241 MET A C 1
ATOM 1941 O O . MET A 1 241 ? 9.650 -4.743 -6.003 1.00 94.56 241 MET A O 1
ATOM 1945 N N . ARG A 1 242 ? 10.732 -4.686 -7.970 1.00 94.38 242 ARG A N 1
ATOM 1946 C CA . ARG A 1 242 ? 9.942 -5.703 -8.673 1.00 94.38 242 ARG A CA 1
ATOM 1947 C C . ARG A 1 242 ? 9.961 -7.039 -7.929 1.00 94.38 242 ARG A C 1
ATOM 1949 O O . ARG A 1 242 ? 8.902 -7.617 -7.686 1.00 94.38 242 ARG A O 1
ATOM 1956 N N . LYS A 1 243 ? 11.140 -7.492 -7.482 1.00 95.00 243 LYS A N 1
ATOM 1957 C CA . LYS A 1 243 ? 11.290 -8.699 -6.646 1.00 95.00 243 LYS A CA 1
ATOM 1958 C C . LYS A 1 243 ? 10.561 -8.581 -5.305 1.00 95.00 243 LYS A C 1
ATOM 1960 O O . LYS A 1 243 ? 9.908 -9.532 -4.891 1.00 95.00 243 LYS A O 1
ATOM 1965 N N . LEU A 1 244 ? 10.638 -7.429 -4.637 1.00 95.69 244 LEU A N 1
ATOM 1966 C CA . LEU A 1 244 ? 9.946 -7.210 -3.361 1.00 95.69 244 LEU A CA 1
ATOM 1967 C C . LEU A 1 244 ? 8.420 -7.197 -3.510 1.00 95.69 244 LEU A C 1
ATOM 1969 O O . LEU A 1 244 ? 7.723 -7.670 -2.614 1.00 95.69 244 LEU A O 1
ATOM 1973 N N . ILE A 1 245 ? 7.900 -6.642 -4.608 1.00 94.69 245 ILE A N 1
ATOM 1974 C CA . ILE A 1 245 ? 6.457 -6.461 -4.802 1.00 94.69 245 ILE A CA 1
ATOM 1975 C C . ILE A 1 245 ? 5.795 -7.734 -5.323 1.00 94.69 245 ILE A C 1
ATOM 1977 O O . ILE A 1 245 ? 4.796 -8.149 -4.736 1.00 94.69 245 ILE A O 1
ATOM 1981 N N . PHE A 1 246 ? 6.345 -8.375 -6.360 1.00 93.00 246 PHE A N 1
ATOM 1982 C CA . PHE A 1 246 ? 5.698 -9.544 -6.972 1.00 93.00 246 PHE A CA 1
ATOM 1983 C C . PHE A 1 246 ? 6.631 -10.644 -7.500 1.00 93.00 246 PHE A C 1
ATOM 1985 O O . PHE A 1 246 ? 6.177 -11.765 -7.692 1.00 93.00 246 PHE A O 1
ATOM 1992 N N . GLY A 1 247 ? 7.913 -10.357 -7.747 1.00 87.44 247 GLY A N 1
ATOM 1993 C CA . GLY A 1 247 ? 8.822 -11.298 -8.417 1.00 87.44 247 GLY A CA 1
ATOM 19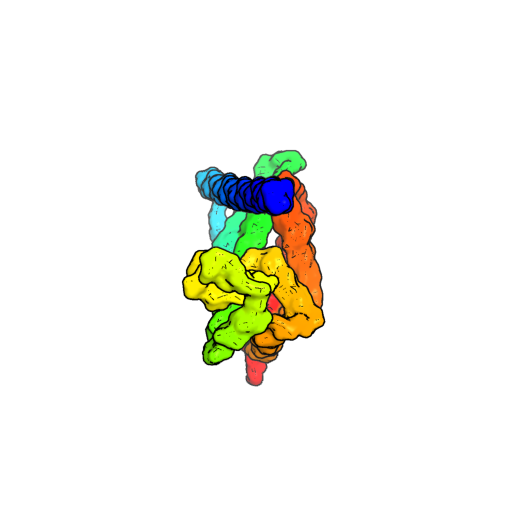94 C C . GLY A 1 247 ? 9.618 -12.250 -7.518 1.00 87.44 247 GLY A C 1
ATOM 1995 O O . GLY A 1 247 ? 10.389 -13.055 -8.031 1.00 87.44 247 GLY A O 1
ATOM 1996 N N . GLY A 1 248 ? 9.515 -12.126 -6.195 1.00 84.69 248 GLY A N 1
ATOM 1997 C CA . GLY A 1 248 ? 10.170 -13.012 -5.228 1.00 84.69 248 GLY A CA 1
ATOM 1998 C C . GLY A 1 248 ? 9.198 -14.018 -4.613 1.00 84.69 248 GLY A C 1
ATOM 1999 O O . GLY A 1 248 ? 8.009 -13.737 -4.509 1.00 84.69 248 GLY A O 1
ATOM 2000 N N . GLU A 1 249 ? 9.700 -15.162 -4.138 1.00 79.62 249 GLU A N 1
ATOM 2001 C CA . GLU A 1 249 ? 8.868 -16.186 -3.474 1.00 79.62 249 GLU A CA 1
ATOM 2002 C C . GLU A 1 249 ? 8.071 -15.597 -2.301 1.00 79.62 249 GLU A C 1
ATOM 2004 O O . GLU A 1 249 ? 6.858 -15.772 -2.206 1.00 79.62 249 GLU A O 1
ATOM 2009 N N . GLU A 1 250 ? 8.733 -14.790 -1.471 1.00 83.50 250 GLU A N 1
ATOM 2010 C CA . GLU A 1 250 ? 8.109 -14.072 -0.360 1.00 83.50 250 GLU A CA 1
ATOM 2011 C C . GLU A 1 250 ? 7.742 -12.614 -0.709 1.00 83.50 250 GLU A C 1
ATOM 2013 O O . GLU A 1 250 ? 7.894 -11.708 0.124 1.00 83.50 250 GLU A O 1
ATOM 2018 N N . ALA A 1 251 ? 7.342 -12.340 -1.949 1.00 92.75 251 ALA A N 1
ATOM 2019 C CA . ALA A 1 251 ? 6.931 -11.002 -2.349 1.00 92.75 251 ALA A CA 1
ATOM 2020 C C . ALA A 1 251 ? 5.716 -10.494 -1.546 1.00 92.75 251 ALA A C 1
ATOM 2022 O O . ALA A 1 251 ? 4.927 -11.262 -0.981 1.00 92.75 251 ALA A O 1
ATOM 2023 N N . LEU A 1 252 ? 5.562 -9.170 -1.493 1.00 94.88 252 LEU A N 1
ATOM 2024 C CA . LEU A 1 252 ? 4.492 -8.514 -0.742 1.00 94.88 252 LEU A CA 1
ATOM 2025 C C . LEU A 1 252 ? 3.105 -8.920 -1.252 1.00 94.88 252 LEU A C 1
ATOM 2027 O O . LEU A 1 252 ? 2.244 -9.233 -0.435 1.00 94.88 252 LEU A O 1
ATOM 2031 N N . LEU A 1 253 ? 2.890 -8.972 -2.574 1.00 93.06 253 LEU A N 1
ATOM 2032 C CA . LEU A 1 253 ? 1.609 -9.421 -3.133 1.00 93.06 253 LEU A CA 1
ATOM 2033 C C . LEU A 1 253 ? 1.326 -10.890 -2.788 1.00 93.06 253 LEU A C 1
ATOM 2035 O O . LEU A 1 253 ? 0.214 -11.211 -2.377 1.00 93.06 253 LEU A O 1
ATOM 2039 N N . ASN A 1 254 ? 2.337 -11.761 -2.851 1.00 89.25 254 ASN A N 1
ATOM 2040 C CA . ASN A 1 254 ? 2.196 -13.179 -2.500 1.00 89.25 254 ASN A CA 1
ATOM 2041 C C . ASN A 1 254 ? 1.748 -13.347 -1.043 1.00 89.25 254 ASN A C 1
ATOM 2043 O O . ASN A 1 254 ? 0.873 -14.156 -0.749 1.00 89.25 254 ASN A O 1
ATOM 2047 N N . SER A 1 255 ? 2.292 -12.520 -0.147 1.00 88.50 255 SER A N 1
ATOM 2048 C CA . SER A 1 255 ? 1.960 -12.527 1.282 1.00 88.50 255 SER A CA 1
ATOM 2049 C C . SER A 1 255 ? 0.515 -12.109 1.584 1.00 88.50 255 SER A C 1
ATOM 2051 O O . SER A 1 255 ? 0.066 -12.293 2.711 1.00 88.50 255 SER A O 1
ATOM 2053 N N . MET A 1 256 ? -0.214 -11.531 0.624 1.00 87.81 256 MET A N 1
ATOM 2054 C CA . MET A 1 256 ? -1.589 -11.050 0.813 1.00 87.81 256 MET A CA 1
ATOM 2055 C C . MET A 1 256 ? -2.639 -11.867 0.054 1.00 87.81 256 MET A C 1
ATOM 2057 O O . MET A 1 256 ? -3.833 -11.652 0.248 1.00 87.81 256 MET A O 1
ATOM 2061 N N . ILE A 1 257 ? -2.244 -12.818 -0.789 1.00 78.31 257 ILE A N 1
ATOM 2062 C CA . ILE A 1 257 ? -3.207 -13.590 -1.572 1.00 78.31 257 ILE A CA 1
ATOM 2063 C C . ILE A 1 257 ? -3.733 -14.764 -0.741 1.00 78.31 257 ILE A C 1
ATOM 2065 O O . ILE A 1 257 ? -3.026 -15.711 -0.402 1.00 78.31 257 ILE A O 1
ATOM 2069 N N . SER A 1 258 ? -5.026 -14.700 -0.425 1.00 61.00 258 SER A N 1
ATOM 2070 C CA . SER A 1 258 ? -5.747 -15.771 0.258 1.00 61.00 258 SER A CA 1
ATOM 2071 C C . SER A 1 258 ? -5.973 -16.951 -0.685 1.00 61.00 258 SER A C 1
ATOM 2073 O O . SER A 1 258 ? -6.812 -16.895 -1.579 1.00 61.00 258 SER A O 1
ATOM 2075 N N . THR A 1 259 ? -5.282 -18.058 -0.443 1.00 54.97 259 THR A N 1
ATOM 2076 C CA . THR A 1 259 ? -5.800 -19.384 -0.794 1.00 54.97 259 THR A CA 1
ATOM 2077 C C . THR A 1 259 ? -6.440 -19.955 0.469 1.00 54.97 259 THR A C 1
ATOM 2079 O O . THR A 1 259 ? -5.850 -19.880 1.548 1.00 54.97 259 THR A O 1
ATOM 2082 N N . HIS A 1 260 ? -7.685 -20.437 0.387 1.00 45.00 260 HIS A N 1
ATOM 2083 C CA . HIS A 1 260 ? -8.315 -21.097 1.532 1.00 45.00 260 HIS A CA 1
ATOM 2084 C C . HIS A 1 260 ? -7.415 -22.250 1.983 1.00 45.00 260 HIS A C 1
ATOM 2086 O O . HIS A 1 260 ? -7.041 -23.094 1.162 1.00 45.00 260 HIS A O 1
ATOM 2092 N N . LYS A 1 261 ? -7.077 -22.300 3.278 1.00 45.03 261 LYS A N 1
ATOM 2093 C CA . LYS A 1 261 ? -6.489 -23.505 3.864 1.00 45.03 261 LYS A CA 1
ATOM 2094 C C . LYS A 1 261 ? -7.509 -24.615 3.665 1.00 45.03 261 LYS A C 1
ATOM 2096 O O . LYS A 1 261 ? -8.592 -24.573 4.243 1.00 45.03 261 LYS A O 1
ATOM 2101 N N . SER A 1 262 ? -7.192 -25.548 2.771 1.00 38.00 262 SER A N 1
ATOM 2102 C CA . SER A 1 262 ? -7.975 -26.769 2.629 1.00 38.00 262 SER A CA 1
ATOM 2103 C C . SER A 1 262 ? -7.918 -27.458 3.987 1.00 38.00 262 SER A C 1
ATOM 2105 O O . SER A 1 262 ? -6.828 -27.795 4.449 1.00 38.00 262 SER A O 1
ATOM 2107 N N . SER A 1 263 ? -9.063 -27.490 4.668 1.00 36.50 263 SER A N 1
ATOM 2108 C CA . SER A 1 263 ? -9.233 -28.187 5.945 1.00 36.50 263 SER A CA 1
ATOM 2109 C C . SER A 1 263 ? -9.169 -29.691 5.729 1.00 36.50 263 SER A C 1
ATOM 2111 O O . SER A 1 263 ? -9.667 -30.137 4.670 1.00 36.50 263 SER A O 1
#

Radius of gyration: 22.28 Å; chains: 1; bounding box: 43×79×63 Å

pLDDT: mean 80.72, std 16.53, range [36.5, 96.62]

Secondary structure (DSSP, 8-state):
-HHHHHHHHHHHHHHHHHHHHHH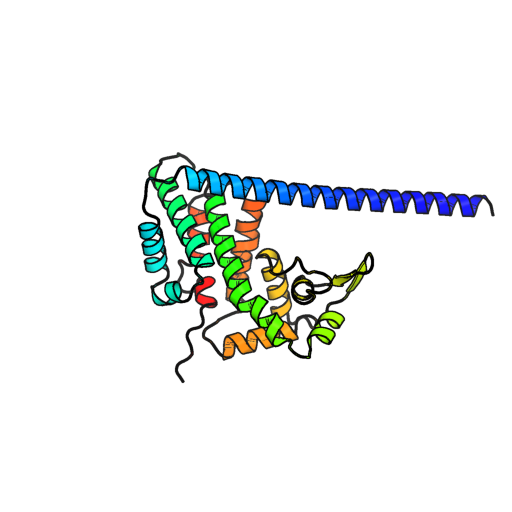HHHHHHHHHHHHHHHHHHHHHHHHHHH-TTS-HHHHHHHHHHHH-HHHHHHS-HHHHHHHHHHHHHHHHHHHS--SS---HHHHHHHHHHHHHHHIIIIIHHHHHHTTTTHHHHHHHHEEEEETTEEEESSHHHHHH-TTT-TT--S--HHHHHHHHHHHHTT-GGGHHHHHHHHHHHHHSS---SHHHHHHHHIIIIIIIHHHHTTPPPPHHHHHHHHIIIIISTT-TTGGG-------

Foldseek 3Di:
DVVVVVVVVVVVVVVVVVVVVVVVVVVVVVVLLVVLVVVLVVVLVVCVVVQPPDDLVVLLVVLCVLQPVVLSVLADPLLSVLSSSLSSVVVVQVPVDDPFDFSLSSLVSLQVSLQVLCCVQQQQVLLVVCVPVLVVLLVLQFPQDDPRATDGPALSNLCNPCVRNVPSPGDHLVRVLVLLVCLQVVPPSCVSSVVVVVVSVVQFQADRHDVLSVLSCCSVVVRVVCSSVPHGDGPVRVVVNCCQQRRPPPHNSNNRRGDGPPD